Protein AF-A0A1J5BMC9-F1 (afdb_monomer)

Foldseek 3Di:
DDPLLVVLLVCVVPDDPVDQDEAEQEPHDLVSVVSNVVSPHAHYEYADLVVQVVNCVVPPNSHAYEHPHDDDQVCLLSCLVRHQEYEDDADPSSLVSNLVSLVVVVAQHEYAFEEALQPPPPDGGDHLV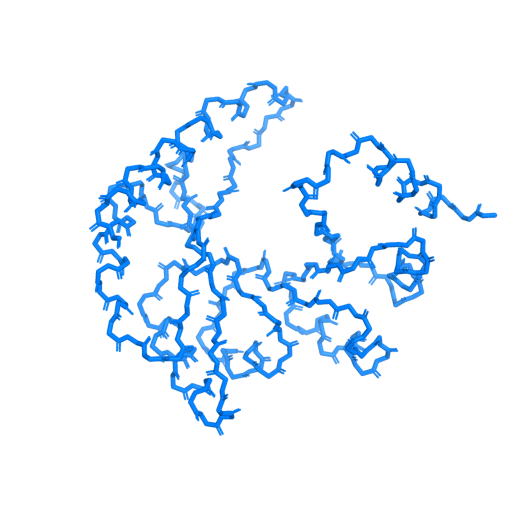CVLVSCVSSVPRPRYDYPYHDYDHDDDPDPVVCVVSVVSRVVSRVVSVVVD

Nearest PDB structures (foldseek):
  5nlc-assembly2_B  TM=9.373E-01  e=2.407E-14  Synechococcus elongatus PCC 7942 = FACHB-805
  7uat-assembly1_A  TM=8.747E-01  e=4.209E-14  Escherichia coli
  7ubp-assembly1_A  TM=8.817E-01  e=1.287E-13  Escherichia coli
  1w8g-assembly1_A  TM=8.740E-01  e=1.988E-13  Escherichia coli K-12
  7uax-assembly1_A  TM=8.751E-01  e=2.536E-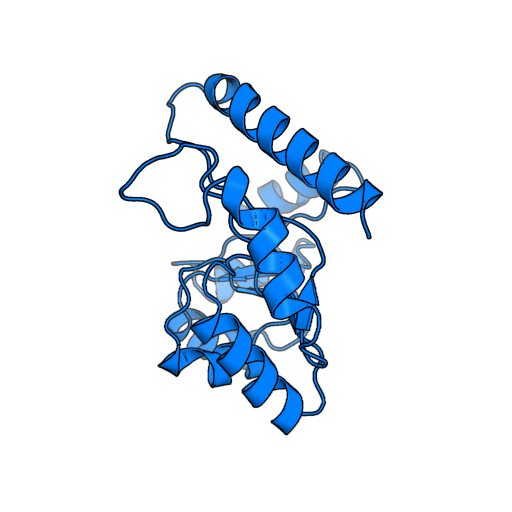12  Escherichia coli

Structure (mmCIF, N/CA/C/O backbone):
data_AF-A0A1J5BMC9-F1
#
_entry.id   AF-A0A1J5BMC9-F1
#
loop_
_atom_site.group_PDB
_atom_site.id
_atom_site.type_symbol
_atom_site.label_atom_id
_atom_site.label_alt_id
_atom_site.label_comp_id
_atom_site.label_asym_id
_atom_site.label_entity_id
_atom_site.label_seq_id
_atom_site.pdbx_PDB_ins_code
_atom_site.Cartn_x
_atom_site.Cartn_y
_atom_site.Cartn_z
_atom_site.occupancy
_atom_site.B_iso_or_equiv
_atom_site.auth_seq_id
_atom_site.auth_comp_id
_atom_site.auth_asym_id
_atom_site.auth_atom_id
_atom_site.pdbx_PDB_model_num
ATOM 1 N N . MET A 1 1 ? -17.838 24.792 3.346 1.00 62.19 1 MET A N 1
ATOM 2 C CA . MET A 1 1 ? -17.075 23.607 2.892 1.00 62.19 1 MET A CA 1
ATOM 3 C C . MET A 1 1 ? -15.608 23.988 2.841 1.00 62.19 1 MET A C 1
ATOM 5 O O . MET A 1 1 ? -15.306 25.032 2.270 1.00 62.19 1 MET A O 1
ATOM 9 N N . GLY A 1 2 ? -14.740 23.213 3.495 1.00 85.44 2 GLY A N 1
ATOM 10 C CA . GLY A 1 2 ? -13.300 23.462 3.511 1.00 85.44 2 GLY A CA 1
ATOM 11 C C . GLY A 1 2 ? -12.637 23.175 2.161 1.00 85.44 2 GLY A C 1
ATOM 12 O O . GLY A 1 2 ? -13.254 22.651 1.226 1.00 85.44 2 GLY A O 1
ATOM 13 N N . LYS A 1 3 ? -11.362 23.565 2.039 1.00 93.69 3 LYS A N 1
ATOM 14 C CA . LYS A 1 3 ? -10.573 23.392 0.808 1.00 93.69 3 LYS A CA 1
ATOM 15 C C . LYS A 1 3 ? -10.405 21.909 0.452 1.00 93.69 3 LYS A C 1
ATOM 17 O O . LYS A 1 3 ? -10.432 21.573 -0.730 1.00 93.69 3 LYS A O 1
ATOM 22 N N . ILE A 1 4 ? -10.272 21.036 1.454 1.00 96.44 4 ILE A N 1
ATOM 23 C CA . ILE A 1 4 ? -10.130 19.587 1.262 1.00 96.44 4 ILE A CA 1
ATOM 24 C C . ILE A 1 4 ? -11.424 19.022 0.679 1.00 96.44 4 ILE A C 1
ATOM 26 O O . ILE A 1 4 ? -11.382 18.375 -0.368 1.00 96.44 4 ILE A O 1
ATOM 30 N N . SER A 1 5 ? -12.574 19.348 1.276 1.00 96.94 5 SER A N 1
ATOM 31 C CA . SER A 1 5 ? -13.872 18.851 0.814 1.00 96.94 5 SER A CA 1
ATOM 32 C C . SER A 1 5 ? -14.167 19.194 -0.649 1.00 96.94 5 SER A C 1
ATOM 34 O O . SER A 1 5 ? -14.595 18.335 -1.424 1.00 96.94 5 SER A O 1
ATOM 36 N N . ASN A 1 6 ? -13.877 20.434 -1.058 1.00 97.12 6 ASN A N 1
ATOM 37 C CA . ASN A 1 6 ? -14.057 20.868 -2.446 1.00 97.12 6 ASN A CA 1
ATOM 38 C C . ASN A 1 6 ? -13.174 20.073 -3.417 1.00 97.12 6 ASN A C 1
ATOM 40 O O . ASN A 1 6 ? -13.651 19.629 -4.464 1.00 97.12 6 ASN A O 1
ATOM 44 N N . ASN A 1 7 ? -11.904 19.869 -3.062 1.00 97.19 7 ASN A N 1
ATOM 45 C CA . ASN A 1 7 ? -10.955 19.138 -3.898 1.00 97.19 7 ASN A CA 1
ATOM 46 C C . ASN A 1 7 ? -11.340 17.660 -4.033 1.00 97.19 7 ASN A C 1
ATOM 48 O O . ASN A 1 7 ? -11.330 17.133 -5.143 1.00 97.19 7 ASN A O 1
ATOM 52 N N . VAL A 1 8 ? -11.734 17.010 -2.933 1.00 97.75 8 VAL A N 1
ATOM 53 C CA . VAL A 1 8 ? -12.170 15.605 -2.934 1.00 97.75 8 VAL A CA 1
ATOM 54 C C . VAL A 1 8 ? -13.396 15.415 -3.823 1.00 97.75 8 VAL A C 1
ATOM 56 O O . VAL A 1 8 ? -13.390 14.551 -4.696 1.00 97.75 8 VAL A O 1
ATOM 59 N N . LYS A 1 9 ? -14.429 16.254 -3.667 1.00 96.94 9 LYS A N 1
ATOM 60 C CA . LYS A 1 9 ? -15.651 16.155 -4.482 1.00 96.94 9 LYS A CA 1
ATOM 61 C C . LYS A 1 9 ? -15.376 16.365 -5.969 1.00 96.94 9 LYS A C 1
ATOM 63 O O . LYS A 1 9 ? -15.975 15.684 -6.798 1.00 96.94 9 LYS A O 1
ATOM 68 N N . LYS A 1 10 ? -14.470 17.288 -6.312 1.00 97.06 10 LYS A N 1
ATOM 69 C CA . LYS A 1 10 ? -14.041 17.501 -7.698 1.00 97.06 10 LYS A CA 1
ATOM 70 C C . LYS A 1 10 ? -13.324 16.265 -8.252 1.00 97.06 10 LYS A C 1
ATOM 72 O O . LYS A 1 10 ? -13.735 15.759 -9.290 1.00 97.06 10 LYS A O 1
ATOM 77 N N . LEU A 1 11 ? -12.326 15.748 -7.532 1.00 96.81 11 LEU A N 1
ATOM 78 C CA . LEU A 1 11 ? -11.560 14.566 -7.942 1.00 96.81 11 LEU A CA 1
ATOM 79 C C . LEU A 1 11 ? -12.460 13.345 -8.150 1.00 96.81 11 LEU A C 1
ATOM 81 O O . LEU A 1 11 ? -12.374 12.701 -9.190 1.00 96.81 11 LEU A O 1
ATOM 85 N N . LEU A 1 12 ? -13.366 13.063 -7.211 1.00 96.69 12 LEU A N 1
ATOM 86 C CA . LEU A 1 12 ? -14.296 11.934 -7.316 1.00 96.69 12 LEU A CA 1
ATOM 87 C C . LEU A 1 12 ? -15.257 12.060 -8.507 1.00 96.69 12 LEU A C 1
ATOM 89 O O . LEU A 1 12 ? -15.685 11.048 -9.046 1.00 96.69 12 LEU A O 1
ATOM 93 N N . LYS A 1 13 ? -15.600 13.285 -8.923 1.00 96.94 13 LYS A N 1
ATOM 94 C CA . LYS A 1 13 ? -16.460 13.528 -10.089 1.00 96.94 13 LYS A CA 1
ATOM 95 C C . LYS A 1 13 ? -15.714 13.361 -11.416 1.00 96.94 13 LYS A C 1
ATOM 97 O O . LYS A 1 13 ? -16.316 12.941 -12.398 1.00 96.94 13 LYS A O 1
ATOM 102 N N . GLU A 1 14 ? -14.441 13.743 -11.457 1.00 96.94 14 GLU A N 1
ATOM 103 C CA . GLU A 1 14 ? -13.603 13.697 -12.665 1.00 96.94 14 GLU A CA 1
ATOM 104 C C . GLU A 1 14 ? -12.943 12.327 -12.877 1.00 96.94 14 GLU A C 1
ATOM 106 O O . GLU A 1 14 ? -12.495 12.024 -13.981 1.00 96.94 14 GLU A O 1
ATOM 111 N N . THR A 1 15 ? -12.898 11.494 -11.836 1.00 96.88 15 THR A N 1
ATOM 112 C CA . THR A 1 15 ? -12.250 10.182 -11.872 1.00 96.88 15 THR A CA 1
ATOM 113 C C . THR A 1 15 ? -13.226 9.097 -12.343 1.00 96.88 15 THR A C 1
ATOM 115 O O . THR A 1 15 ? -14.298 8.948 -11.752 1.00 96.88 15 THR A O 1
ATOM 118 N N . PRO A 1 16 ? -12.871 8.319 -13.383 1.00 97.00 16 PRO A N 1
ATOM 119 C CA . PRO A 1 16 ? -13.628 7.147 -13.812 1.00 97.00 16 PRO A CA 1
ATOM 120 C C . PRO A 1 16 ? -13.910 6.151 -12.680 1.00 97.00 16 PRO A C 1
ATOM 122 O O . PRO A 1 16 ? -13.106 5.975 -11.767 1.00 97.00 16 PRO A O 1
ATOM 125 N N . SER A 1 17 ? -15.049 5.462 -12.754 1.00 93.62 17 SER A N 1
ATOM 126 C CA . SER A 1 17 ? -15.514 4.557 -11.692 1.00 93.62 17 SER A CA 1
ATOM 127 C C . SER A 1 17 ? -14.651 3.307 -11.490 1.00 93.62 17 SER A C 1
ATOM 129 O O . SER A 1 17 ? -14.767 2.652 -10.458 1.00 93.62 17 SER A O 1
ATOM 131 N N . ASP A 1 18 ? -13.830 2.946 -12.474 1.00 95.06 18 ASP A N 1
ATOM 132 C CA . ASP A 1 18 ? -12.870 1.841 -12.425 1.00 95.06 18 ASP A CA 1
ATOM 133 C C . ASP A 1 18 ? -11.538 2.227 -11.756 1.00 95.06 18 ASP A C 1
ATOM 135 O O . ASP A 1 18 ? -10.700 1.358 -11.510 1.00 95.06 18 ASP A O 1
ATOM 139 N N . ILE A 1 19 ? -11.353 3.506 -11.409 1.00 97.06 19 ILE A N 1
ATOM 140 C CA . ILE A 1 19 ? -10.174 4.003 -10.700 1.00 97.06 19 ILE A CA 1
ATOM 141 C C . ILE A 1 19 ? -10.503 4.209 -9.220 1.00 97.06 19 ILE A C 1
ATOM 143 O O . ILE A 1 19 ? -11.386 4.980 -8.841 1.00 97.06 19 ILE A O 1
ATOM 147 N N . THR A 1 20 ? -9.721 3.561 -8.360 1.00 96.81 20 THR A N 1
ATOM 148 C CA . THR A 1 20 ? -9.758 3.795 -6.915 1.00 96.81 20 THR A CA 1
ATOM 149 C C . THR A 1 20 ? -8.823 4.943 -6.545 1.00 96.81 20 THR A C 1
ATOM 151 O O . THR A 1 20 ? -7.623 4.878 -6.800 1.00 96.81 20 THR A O 1
ATOM 154 N N . ILE A 1 21 ? -9.355 5.976 -5.888 1.00 97.94 21 ILE A N 1
ATOM 155 C CA . ILE A 1 21 ? -8.541 7.039 -5.286 1.00 97.94 21 ILE A CA 1
ATOM 156 C C . ILE A 1 21 ? -8.102 6.607 -3.887 1.00 97.94 21 ILE A C 1
ATOM 158 O O . ILE A 1 21 ? -8.941 6.417 -3.003 1.00 97.94 21 ILE A O 1
ATOM 162 N N . VAL A 1 22 ? -6.787 6.530 -3.683 1.00 98.25 22 VAL A N 1
ATOM 163 C CA . VAL A 1 22 ? -6.152 6.360 -2.371 1.00 98.25 22 VAL A CA 1
ATOM 164 C C . VAL A 1 22 ? -5.592 7.712 -1.929 1.00 98.25 22 VAL A C 1
ATOM 166 O O . VAL A 1 22 ? -4.679 8.252 -2.553 1.00 98.25 22 VAL A O 1
ATOM 169 N N . ALA A 1 23 ? -6.146 8.297 -0.866 1.00 98.25 23 ALA A N 1
ATOM 170 C CA . ALA A 1 23 ? -5.658 9.574 -0.350 1.00 98.25 23 ALA A CA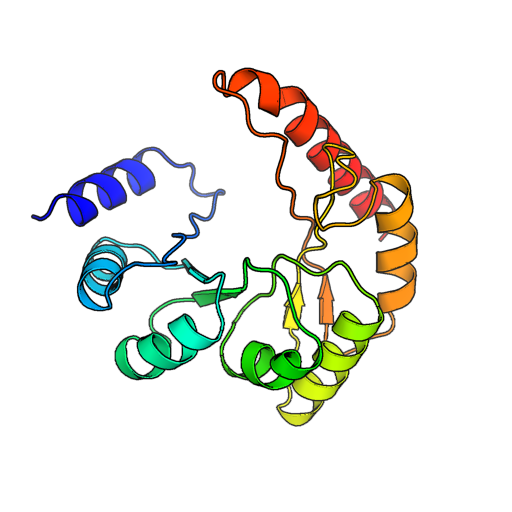 1
ATOM 171 C C . ALA A 1 23 ? -4.394 9.358 0.494 1.00 98.25 23 ALA A C 1
ATOM 173 O O . ALA A 1 23 ? -4.463 8.765 1.567 1.00 98.25 23 ALA A O 1
ATOM 174 N N . ALA A 1 24 ? -3.240 9.846 0.037 1.00 98.12 24 ALA A N 1
ATOM 175 C CA . ALA A 1 24 ? -2.007 9.805 0.822 1.00 98.12 24 ALA A CA 1
ATOM 176 C C . ALA A 1 24 ? -2.075 10.818 1.980 1.00 98.12 24 ALA A C 1
ATOM 178 O O . ALA A 1 24 ? -2.109 12.029 1.754 1.00 98.12 24 ALA A O 1
ATOM 179 N N . VAL A 1 25 ? -2.086 10.328 3.221 1.00 98.06 25 VAL A N 1
ATOM 180 C CA . VAL A 1 25 ? -2.389 11.125 4.428 1.00 98.06 25 VAL A CA 1
ATOM 181 C C . VAL A 1 25 ? -1.180 11.367 5.340 1.00 98.06 25 VAL A C 1
ATOM 183 O O . VAL A 1 25 ? -1.323 11.936 6.428 1.00 98.06 25 VAL A O 1
ATOM 186 N N . LYS A 1 26 ? 0.028 11.013 4.883 1.00 97.38 26 LYS A N 1
ATOM 187 C CA . LYS A 1 26 ? 1.279 11.307 5.597 1.00 97.38 26 LYS A CA 1
ATOM 188 C C . LYS A 1 26 ? 1.397 12.803 5.917 1.00 97.38 26 LYS A C 1
ATOM 190 O O . LYS A 1 26 ? 1.182 13.655 5.049 1.00 97.38 26 LYS A O 1
ATOM 195 N N . GLY A 1 27 ? 1.733 13.125 7.161 1.00 97.56 27 GLY A N 1
ATOM 196 C CA . GLY A 1 27 ? 1.866 14.499 7.644 1.00 97.56 27 GLY A CA 1
ATOM 197 C C . GLY A 1 27 ? 0.554 15.286 7.760 1.00 97.56 27 GLY A C 1
ATOM 198 O O . GLY A 1 27 ? 0.613 16.495 7.967 1.00 97.56 27 GLY A O 1
ATOM 199 N N . ARG A 1 28 ? -0.614 14.641 7.614 1.00 97.88 28 ARG A N 1
ATOM 200 C CA . ARG A 1 28 ? -1.936 15.271 7.795 1.00 97.88 28 ARG A CA 1
ATOM 201 C C . ARG A 1 28 ? -2.489 15.052 9.194 1.00 97.88 28 ARG A C 1
ATOM 203 O O . ARG A 1 28 ? -2.228 14.009 9.798 1.00 97.88 28 ARG A O 1
ATOM 210 N N . THR A 1 29 ? -3.252 16.018 9.703 1.00 97.69 29 THR A N 1
ATOM 211 C CA . THR A 1 29 ? -3.925 15.888 11.005 1.00 97.69 29 THR A CA 1
ATOM 212 C C . THR A 1 29 ? -5.138 14.962 10.909 1.00 97.69 29 THR A C 1
ATOM 214 O O . THR A 1 29 ? -5.621 14.663 9.818 1.00 97.69 29 THR A O 1
ATOM 217 N N . VAL A 1 30 ? -5.643 14.482 12.047 1.00 97.50 30 VAL A N 1
ATOM 218 C CA . VAL A 1 30 ? -6.825 13.602 12.074 1.00 97.50 30 VAL A CA 1
ATOM 219 C C . VAL A 1 30 ? -8.046 14.323 11.504 1.00 97.50 30 VAL A C 1
ATOM 221 O O . VAL A 1 30 ? -8.808 13.720 10.757 1.00 97.50 30 VAL A O 1
ATOM 224 N N . GLU A 1 31 ? -8.182 15.617 11.785 1.00 97.56 31 GLU A N 1
ATOM 225 C CA . GLU A 1 31 ? -9.279 16.468 11.321 1.00 97.56 31 GLU A CA 1
ATOM 226 C C . GLU A 1 31 ? -9.243 16.643 9.796 1.00 97.56 31 GLU A C 1
ATOM 228 O O . GLU A 1 31 ? -10.271 16.509 9.137 1.00 97.56 31 GLU A O 1
ATOM 233 N N . GLU A 1 32 ? -8.058 16.868 9.211 1.00 98.06 32 GLU A N 1
ATOM 234 C CA . GLU A 1 32 ? -7.894 16.938 7.752 1.00 98.06 32 GLU A CA 1
ATOM 235 C C . GLU A 1 32 ? -8.281 15.614 7.076 1.00 98.06 32 GLU A C 1
ATOM 237 O O . GLU A 1 32 ? -8.918 15.606 6.019 1.00 98.06 32 GLU A O 1
ATOM 242 N N . VAL A 1 33 ? -7.901 14.481 7.681 1.00 98.00 33 VAL A N 1
ATOM 243 C CA . VAL A 1 33 ? -8.253 13.155 7.159 1.00 98.00 33 VAL A CA 1
ATOM 244 C C . VAL A 1 33 ? -9.755 12.903 7.295 1.00 98.00 33 VAL A C 1
ATOM 246 O O . VAL A 1 33 ? -10.373 12.442 6.338 1.00 98.00 33 VAL A O 1
ATOM 249 N N . GLN A 1 34 ? -10.364 13.248 8.430 1.00 97.62 34 GLN A N 1
ATOM 250 C CA . GLN A 1 34 ? -11.810 13.135 8.635 1.00 97.62 34 GLN A CA 1
ATOM 251 C C . GLN A 1 34 ? -12.596 13.980 7.625 1.00 97.62 34 GLN A C 1
ATOM 253 O O . GLN A 1 34 ? -13.514 13.451 7.004 1.00 97.62 34 GLN A O 1
ATOM 258 N N . GLU A 1 35 ? -12.185 15.226 7.349 1.00 97.88 35 GLU A N 1
ATOM 259 C CA . GLU A 1 35 ? -12.833 16.059 6.321 1.00 97.88 35 GLU A CA 1
ATOM 260 C C . GLU A 1 35 ? -12.797 15.379 4.938 1.00 97.88 35 GLU A C 1
ATOM 262 O O . GLU A 1 35 ? -13.781 15.409 4.187 1.00 97.88 35 GLU A O 1
ATOM 267 N N . ALA A 1 36 ? -11.677 14.739 4.585 1.00 98.06 36 ALA A N 1
ATOM 268 C CA . ALA A 1 36 ? -11.552 14.007 3.327 1.00 98.06 36 ALA A CA 1
ATOM 269 C C . ALA A 1 36 ? -12.486 12.783 3.272 1.00 98.06 36 ALA A C 1
ATOM 271 O O . ALA A 1 36 ? -13.130 12.545 2.245 1.00 98.06 36 ALA A O 1
ATOM 272 N N . ILE A 1 37 ? -12.592 12.039 4.377 1.00 98.06 37 ILE A N 1
ATOM 273 C CA . ILE A 1 37 ? -13.471 10.868 4.515 1.00 98.06 37 ILE A CA 1
ATOM 274 C C . ILE A 1 37 ? -14.939 11.280 4.392 1.00 98.06 37 ILE A C 1
ATOM 276 O O . ILE A 1 37 ? -15.665 10.734 3.562 1.00 98.06 37 ILE A O 1
ATOM 280 N N . GLU A 1 38 ? -15.365 12.298 5.140 1.00 97.56 38 GLU A N 1
ATOM 281 C CA . GLU A 1 38 ? -16.726 12.852 5.091 1.00 97.56 38 GLU A CA 1
ATOM 282 C C . GLU A 1 38 ? -17.093 13.385 3.700 1.00 97.56 38 GLU A C 1
ATOM 284 O O . GLU A 1 38 ? -18.262 13.432 3.314 1.00 97.56 38 GLU A O 1
ATOM 289 N N . SER A 1 39 ? -16.083 13.756 2.912 1.00 97.75 39 SER A N 1
ATOM 290 C CA . SER A 1 39 ? -16.247 14.222 1.536 1.00 97.75 39 SER A CA 1
ATOM 291 C C . SER A 1 39 ? -16.279 13.098 0.495 1.00 97.75 39 SER A C 1
ATOM 293 O O . SER A 1 39 ? -16.530 13.383 -0.678 1.00 97.75 39 SER A O 1
ATOM 295 N N . GLY A 1 40 ? -16.072 11.842 0.905 1.00 97.31 40 GLY A N 1
ATOM 296 C CA . GLY A 1 40 ? -16.268 10.649 0.079 1.00 97.31 40 GLY A CA 1
ATOM 297 C C . GLY A 1 40 ? -15.031 9.774 -0.136 1.00 97.31 40 GLY A C 1
ATOM 298 O O . GLY A 1 40 ? -15.141 8.769 -0.843 1.00 97.31 40 GLY A O 1
ATOM 299 N N . ILE A 1 41 ? -13.869 10.109 0.440 1.00 98.06 41 ILE A N 1
ATOM 300 C CA . ILE A 1 41 ? -12.694 9.225 0.387 1.00 98.06 41 ILE A CA 1
ATOM 301 C C . ILE A 1 41 ? -12.981 7.927 1.147 1.00 98.06 41 ILE A C 1
ATOM 303 O O . ILE A 1 41 ? -13.418 7.943 2.294 1.00 98.06 41 ILE A O 1
ATOM 307 N N . LYS A 1 42 ? -12.687 6.793 0.503 1.00 98.19 42 LYS A N 1
ATOM 308 C CA . LYS A 1 42 ? -12.882 5.445 1.065 1.00 98.19 42 LYS A CA 1
ATOM 309 C C . LYS A 1 42 ? -11.579 4.705 1.360 1.00 98.19 42 LYS A C 1
ATOM 311 O O . LYS A 1 42 ? -11.602 3.737 2.114 1.00 98.19 42 LYS A O 1
ATOM 316 N N . TYR A 1 43 ? -10.472 5.144 0.764 1.00 98.62 43 TYR A N 1
ATOM 317 C CA . TYR A 1 43 ? -9.160 4.513 0.868 1.00 98.62 43 TYR A CA 1
ATOM 318 C C . TYR A 1 43 ? -8.127 5.572 1.236 1.00 98.62 43 TYR A C 1
ATOM 320 O O . TYR A 1 43 ? -8.065 6.628 0.599 1.00 98.62 43 TYR A O 1
ATOM 328 N N . ILE A 1 44 ? -7.318 5.289 2.250 1.00 98.62 44 ILE A N 1
ATOM 329 C CA . ILE A 1 44 ? -6.236 6.167 2.688 1.00 98.62 44 ILE A CA 1
ATOM 330 C C . ILE A 1 44 ? -4.911 5.418 2.676 1.00 98.62 44 ILE A C 1
ATOM 332 O O . ILE A 1 44 ? -4.852 4.244 3.025 1.00 98.62 44 ILE A O 1
ATOM 336 N N . GLY A 1 45 ? -3.856 6.113 2.270 1.00 98.56 45 GLY A N 1
ATOM 337 C CA . GLY A 1 45 ? -2.495 5.604 2.212 1.00 98.56 45 GLY A CA 1
ATOM 338 C C . GLY A 1 45 ? -1.624 6.252 3.282 1.00 98.56 45 GLY A C 1
ATOM 339 O O . GLY A 1 45 ? -1.510 7.480 3.316 1.00 98.56 45 GLY A O 1
ATOM 340 N N . GLU A 1 46 ? -0.978 5.446 4.122 1.00 98.31 46 GLU A N 1
ATOM 341 C CA . GLU A 1 46 ? 0.043 5.915 5.064 1.00 98.31 46 GLU A CA 1
ATOM 342 C C . GLU A 1 46 ? 1.431 5.386 4.730 1.00 98.31 46 GLU A C 1
ATOM 344 O O . GLU A 1 46 ? 1.618 4.205 4.433 1.00 98.31 46 GLU A O 1
ATOM 349 N N . ASN A 1 47 ? 2.425 6.265 4.856 1.00 98.00 47 ASN A N 1
ATOM 350 C CA . ASN A 1 47 ? 3.829 5.903 4.668 1.00 98.00 47 ASN A CA 1
ATOM 351 C C . ASN A 1 47 ? 4.483 5.467 5.983 1.00 98.00 47 ASN A C 1
ATOM 353 O O . ASN A 1 47 ? 5.427 4.679 5.980 1.00 98.00 47 ASN A O 1
ATOM 357 N N . TYR A 1 48 ? 4.025 6.016 7.110 1.00 97.81 48 TYR A N 1
ATOM 358 C CA . TYR A 1 48 ? 4.685 5.855 8.399 1.00 97.81 48 TYR A CA 1
ATOM 359 C C . TYR A 1 48 ? 3.760 5.151 9.380 1.00 97.81 48 TYR A C 1
ATOM 361 O O . TYR A 1 48 ? 2.738 5.696 9.792 1.00 97.81 48 TYR A O 1
ATOM 369 N N . LEU A 1 49 ? 4.165 3.954 9.815 1.00 97.75 49 LEU A N 1
ATOM 370 C CA . LEU A 1 49 ? 3.400 3.168 10.784 1.00 97.75 49 LEU A CA 1
ATOM 371 C C . LEU A 1 49 ? 3.050 3.980 12.041 1.00 97.75 49 LEU A C 1
ATOM 373 O O . LEU A 1 49 ? 1.932 3.896 12.529 1.00 97.75 49 LEU A O 1
ATOM 377 N N . GLN A 1 50 ? 3.976 4.808 12.530 1.00 97.62 50 GLN A N 1
ATOM 378 C CA . GLN A 1 50 ? 3.762 5.597 13.743 1.00 97.62 50 GLN A CA 1
ATOM 379 C C . GLN A 1 50 ? 2.682 6.676 13.582 1.00 97.62 50 GLN A C 1
ATOM 381 O O . GLN A 1 50 ? 2.065 7.070 14.569 1.00 97.62 50 GLN A O 1
ATOM 386 N N . GLU A 1 51 ? 2.466 7.188 12.368 1.00 97.88 51 GLU A N 1
ATOM 387 C CA . GLU A 1 51 ? 1.343 8.091 12.103 1.00 97.88 51 GLU A CA 1
ATOM 388 C C . GLU A 1 51 ? 0.029 7.315 12.064 1.00 97.88 51 GLU A C 1
ATOM 390 O O . GLU A 1 51 ? -0.943 7.729 12.697 1.00 97.88 51 GLU A O 1
ATOM 395 N N . ALA A 1 52 ? 0.022 6.153 11.407 1.00 97.75 52 ALA A N 1
ATOM 396 C CA . ALA A 1 52 ? -1.143 5.279 11.375 1.00 97.75 52 ALA A CA 1
ATOM 397 C C . ALA A 1 52 ? -1.557 4.824 12.782 1.00 97.75 52 ALA A C 1
ATOM 399 O O . ALA A 1 52 ? -2.728 4.918 13.120 1.00 97.75 52 ALA A O 1
ATOM 400 N N . GLU A 1 53 ? -0.618 4.437 13.650 1.00 97.81 53 GLU A N 1
ATOM 401 C CA . GLU A 1 53 ? -0.903 4.052 15.043 1.00 97.81 53 GLU A CA 1
ATOM 402 C C . GLU A 1 53 ? -1.585 5.168 15.852 1.00 97.81 53 GLU A C 1
ATOM 404 O O . GLU A 1 53 ? -2.373 4.880 16.750 1.00 97.81 53 GLU A O 1
ATOM 409 N N . LYS A 1 54 ? -1.327 6.440 15.520 1.00 97.50 54 LYS A N 1
ATOM 410 C CA . LYS A 1 54 ? -1.987 7.593 16.156 1.00 97.50 54 LYS A CA 1
ATOM 411 C C . LYS A 1 54 ? -3.368 7.874 15.567 1.00 97.50 54 LYS A C 1
ATOM 413 O O . LYS A 1 54 ? -4.282 8.229 16.304 1.00 97.50 54 LYS A O 1
ATOM 418 N N . LYS A 1 55 ? -3.519 7.746 14.246 1.00 98.25 55 LYS A N 1
ATOM 419 C CA . LYS A 1 55 ? -4.756 8.085 13.520 1.00 98.25 55 LYS A CA 1
ATOM 420 C C . LYS A 1 55 ? -5.792 6.958 13.577 1.00 98.25 55 LYS A C 1
ATOM 422 O O . LYS A 1 55 ? -6.987 7.226 13.674 1.00 98.25 55 LYS A O 1
ATOM 427 N N . TYR A 1 56 ? -5.350 5.702 13.560 1.00 98.06 56 TYR A N 1
ATOM 428 C CA . TYR A 1 56 ? -6.211 4.522 13.486 1.00 98.06 56 TYR A CA 1
ATOM 429 C C . TYR A 1 56 ? -7.221 4.416 14.637 1.00 98.06 56 TYR A C 1
ATOM 431 O O . TYR A 1 56 ? -8.387 4.165 14.345 1.00 98.06 56 TYR A O 1
ATOM 439 N N . PRO A 1 57 ? -6.872 4.659 15.918 1.00 97.81 57 PRO A N 1
ATOM 440 C CA . PRO A 1 57 ? -7.852 4.608 17.006 1.00 97.81 57 PRO A CA 1
ATOM 441 C C . PRO A 1 57 ? -8.957 5.670 16.900 1.00 97.81 57 PRO A C 1
ATOM 443 O O . PRO A 1 57 ? -10.037 5.478 17.449 1.00 97.81 57 PRO A O 1
ATOM 446 N N . LEU A 1 58 ? -8.687 6.784 16.210 1.00 97.69 58 LEU A N 1
ATOM 447 C CA . LEU A 1 58 ? -9.591 7.932 16.088 1.00 97.69 58 LEU A CA 1
ATOM 448 C C . LEU A 1 58 ? -10.460 7.866 14.825 1.00 97.69 58 LEU A C 1
ATOM 450 O O . LEU A 1 58 ? -11.595 8.330 14.826 1.00 97.69 58 LEU A O 1
ATOM 454 N N . ILE A 1 59 ? -9.926 7.293 13.746 1.00 97.19 59 ILE A N 1
ATOM 455 C CA . ILE A 1 59 ? -10.626 7.128 12.465 1.00 97.19 59 ILE A CA 1
ATOM 456 C C . ILE A 1 59 ? -11.329 5.764 12.398 1.00 97.19 59 ILE A C 1
ATOM 458 O O . ILE A 1 59 ? -12.451 5.648 11.909 1.00 97.19 59 ILE A O 1
ATOM 462 N N . GLY A 1 60 ? -10.682 4.713 12.894 1.00 95.31 60 GLY A N 1
ATOM 463 C CA . GLY A 1 60 ? -11.190 3.348 12.863 1.00 95.31 60 GLY A CA 1
ATOM 464 C C . GLY A 1 60 ? -11.284 2.761 11.451 1.00 95.31 60 GLY A C 1
ATOM 465 O O . GLY A 1 60 ? -10.492 3.062 10.557 1.00 95.31 60 GLY A O 1
ATOM 466 N N . LYS A 1 61 ? -12.271 1.879 11.262 1.00 95.44 61 LYS A N 1
ATOM 467 C CA . LYS A 1 61 ? -12.453 1.050 10.054 1.00 95.44 61 LYS A CA 1
ATOM 468 C C . LYS A 1 61 ? -13.497 1.598 9.073 1.00 95.44 61 LYS A C 1
ATOM 470 O O . LYS A 1 61 ? -14.011 0.853 8.245 1.00 95.44 61 LYS A O 1
ATOM 475 N N . VAL A 1 62 ? -13.845 2.882 9.175 1.00 96.75 62 VAL A N 1
ATOM 476 C CA . VAL A 1 62 ? -14.783 3.537 8.237 1.00 96.75 62 VAL A CA 1
ATOM 477 C C . VAL A 1 62 ? -14.184 3.711 6.834 1.00 96.75 62 VAL A C 1
ATOM 479 O O . VAL A 1 62 ? -14.914 3.936 5.872 1.00 96.75 62 VAL A O 1
ATOM 482 N N . VAL A 1 63 ? -12.862 3.562 6.720 1.00 97.88 63 VAL A N 1
ATOM 483 C CA . VAL A 1 63 ? -12.089 3.547 5.477 1.00 97.88 63 VAL A CA 1
ATOM 484 C C . VAL A 1 63 ? -11.166 2.339 5.422 1.00 97.88 63 VAL A C 1
ATOM 486 O O . VAL A 1 63 ? -10.890 1.700 6.438 1.00 97.88 63 VAL A O 1
ATOM 489 N N . ARG A 1 64 ? -10.671 2.055 4.218 1.00 98.50 64 ARG A N 1
ATOM 490 C CA . ARG A 1 64 ? -9.604 1.090 3.976 1.00 98.50 64 ARG A CA 1
ATOM 491 C C . ARG A 1 64 ? -8.241 1.746 4.128 1.00 98.50 64 ARG A C 1
ATOM 493 O O . ARG A 1 64 ? -7.999 2.820 3.580 1.00 98.50 64 ARG A O 1
ATOM 500 N N . TRP A 1 65 ? -7.356 1.068 4.839 1.00 98.69 65 TRP A N 1
ATOM 501 C CA . TRP A 1 65 ? -6.004 1.523 5.130 1.00 98.69 65 TRP A CA 1
ATOM 502 C C . TRP A 1 65 ? -5.003 0.818 4.227 1.00 98.69 65 TRP A C 1
ATOM 504 O O . TRP A 1 65 ? -4.888 -0.403 4.255 1.00 98.69 65 TRP A O 1
ATOM 514 N N . HIS A 1 66 ? -4.253 1.571 3.440 1.00 98.81 66 HIS A N 1
ATOM 515 C CA . HIS A 1 66 ? -3.193 1.059 2.583 1.00 98.81 66 HIS A CA 1
ATOM 516 C C . HIS A 1 66 ? -1.840 1.505 3.141 1.00 98.81 66 HIS A C 1
ATOM 518 O O . HIS A 1 66 ? -1.644 2.678 3.469 1.00 98.81 66 HIS A O 1
ATOM 524 N N . PHE A 1 67 ? -0.902 0.573 3.294 1.00 98.69 67 PHE A N 1
ATOM 525 C CA . PHE A 1 67 ? 0.475 0.914 3.628 1.00 98.69 67 PHE A CA 1
ATOM 526 C C . PHE A 1 67 ? 1.233 1.177 2.329 1.00 98.69 67 PHE A C 1
ATOM 528 O O . PHE A 1 67 ? 1.398 0.269 1.518 1.00 98.69 67 PHE A O 1
ATOM 535 N N . ILE A 1 68 ? 1.668 2.422 2.136 1.00 98.19 68 ILE A N 1
ATOM 536 C CA . ILE A 1 68 ? 2.298 2.921 0.899 1.00 98.19 68 ILE A CA 1
ATOM 537 C C . ILE A 1 68 ? 3.718 3.459 1.158 1.00 98.19 68 ILE A C 1
ATOM 539 O O . ILE A 1 68 ? 4.220 4.336 0.454 1.00 98.19 68 ILE A O 1
ATOM 543 N N . GLY A 1 69 ? 4.346 3.008 2.245 1.00 96.62 69 GLY A N 1
ATOM 544 C CA . GLY A 1 69 ? 5.705 3.384 2.636 1.00 96.62 69 GLY A CA 1
ATOM 545 C C . GLY A 1 69 ? 6.661 2.200 2.637 1.00 96.62 69 GLY A C 1
ATOM 546 O O . GLY A 1 69 ? 6.255 1.056 2.477 1.00 96.62 69 GLY A O 1
ATOM 547 N N . HIS A 1 70 ? 7.943 2.462 2.875 1.00 95.12 70 HIS A N 1
ATOM 548 C CA . HIS A 1 70 ? 8.935 1.397 2.980 1.00 95.12 70 HIS A CA 1
ATOM 549 C C . HIS A 1 70 ? 8.706 0.530 4.231 1.00 95.12 70 HIS A C 1
ATOM 551 O O . HIS A 1 70 ? 8.524 1.042 5.345 1.00 95.12 70 HIS A O 1
ATOM 557 N N . ILE A 1 71 ? 8.744 -0.791 4.052 1.00 95.94 71 ILE A N 1
ATOM 558 C CA . ILE A 1 71 ? 8.432 -1.761 5.102 1.00 95.94 71 ILE A CA 1
ATOM 559 C C . ILE A 1 71 ? 9.711 -2.182 5.821 1.00 95.94 71 ILE A C 1
ATOM 561 O O . ILE A 1 71 ? 10.602 -2.802 5.254 1.00 95.94 71 ILE A O 1
ATOM 565 N N . GLN A 1 72 ? 9.776 -1.914 7.125 1.00 95.00 72 GLN A N 1
ATOM 566 C CA . GLN A 1 72 ? 10.796 -2.519 7.984 1.00 95.00 72 GLN A CA 1
ATOM 567 C C . GLN A 1 72 ? 10.263 -3.855 8.506 1.00 95.00 72 GLN A C 1
ATOM 569 O O . GLN A 1 72 ? 9.227 -3.847 9.167 1.00 95.00 72 GLN A O 1
ATOM 574 N N . LYS A 1 73 ? 10.985 -4.968 8.315 1.00 96.25 73 LYS A N 1
ATOM 575 C CA . LYS A 1 73 ? 10.555 -6.320 8.743 1.00 96.25 73 LYS A CA 1
ATOM 576 C C . LYS A 1 73 ? 9.991 -6.372 10.173 1.00 96.25 73 LYS A C 1
ATOM 578 O O . LYS A 1 73 ? 8.900 -6.872 10.400 1.00 96.25 73 LYS A O 1
ATOM 583 N N . ARG A 1 74 ? 10.664 -5.743 11.144 1.00 96.88 74 ARG A N 1
ATOM 584 C CA . ARG A 1 74 ? 10.208 -5.684 12.555 1.00 96.88 74 ARG A CA 1
ATOM 585 C C . ARG A 1 74 ? 8.842 -5.009 12.776 1.00 96.88 74 ARG A C 1
ATOM 587 O O . ARG A 1 74 ? 8.291 -5.086 13.868 1.00 96.88 74 ARG A O 1
ATOM 594 N N . LYS A 1 75 ? 8.339 -4.270 11.785 1.00 97.38 75 LYS A N 1
ATOM 595 C CA . LYS A 1 75 ? 7.054 -3.559 11.816 1.00 97.38 75 LYS A CA 1
ATOM 596 C C . LYS A 1 75 ? 5.928 -4.344 11.137 1.00 97.38 75 LYS A C 1
ATOM 598 O O . LYS A 1 75 ? 4.779 -3.921 11.251 1.00 97.38 75 LYS A O 1
ATOM 603 N N . SER A 1 76 ? 6.221 -5.470 10.480 1.00 97.88 76 SER A N 1
ATOM 604 C CA . SER A 1 76 ? 5.244 -6.251 9.711 1.00 97.88 76 SER A CA 1
ATOM 605 C C . SER A 1 76 ? 4.032 -6.661 10.541 1.00 97.88 76 SER A C 1
ATOM 607 O O . SER A 1 76 ? 2.915 -6.485 10.074 1.00 97.88 76 SER A O 1
ATOM 609 N N . LYS A 1 77 ? 4.217 -7.081 11.802 1.00 98.31 77 LYS A N 1
ATOM 610 C CA . LYS A 1 77 ? 3.106 -7.400 12.717 1.00 98.31 77 LYS A CA 1
ATOM 611 C C . LYS A 1 77 ? 2.078 -6.272 12.805 1.00 98.31 77 LYS A C 1
ATOM 613 O O . LYS A 1 77 ? 0.888 -6.473 12.586 1.00 98.31 77 LYS A O 1
ATOM 618 N N . LYS A 1 78 ? 2.546 -5.056 13.092 1.00 98.38 78 LYS A N 1
ATOM 619 C CA . LYS A 1 78 ? 1.679 -3.880 13.217 1.00 98.38 78 LYS A CA 1
ATOM 620 C C . LYS A 1 78 ? 1.085 -3.446 11.884 1.00 98.38 78 LYS A C 1
ATOM 622 O O . LYS A 1 78 ? -0.066 -3.025 11.848 1.00 98.38 78 LYS A O 1
ATOM 627 N N . ILE A 1 79 ? 1.830 -3.597 10.790 1.00 98.44 79 ILE A N 1
ATOM 628 C CA . ILE A 1 79 ? 1.293 -3.356 9.448 1.00 98.44 79 ILE A CA 1
ATOM 629 C C . ILE A 1 79 ? 0.133 -4.323 9.164 1.00 98.44 79 ILE A C 1
ATOM 631 O O . ILE A 1 79 ? -0.940 -3.903 8.742 1.00 98.44 79 ILE A O 1
ATOM 635 N N . VAL A 1 80 ? 0.304 -5.604 9.479 1.00 98.56 80 VAL A N 1
ATOM 636 C CA . VAL A 1 80 ? -0.723 -6.632 9.301 1.00 98.56 80 VAL A CA 1
ATOM 637 C C . VAL A 1 80 ? -1.964 -6.371 10.159 1.00 98.56 80 VAL A C 1
ATOM 639 O O . VAL A 1 80 ? -3.081 -6.543 9.666 1.00 98.56 80 VAL A O 1
ATOM 642 N N . GLU A 1 81 ? -1.795 -5.919 11.403 1.00 98.06 81 GLU A N 1
ATOM 643 C CA . GLU A 1 81 ? -2.903 -5.583 12.310 1.00 98.06 81 GLU A CA 1
ATOM 644 C C . GLU A 1 81 ? -3.728 -4.376 11.823 1.00 98.06 81 GLU A C 1
ATOM 646 O O . GLU A 1 81 ? -4.957 -4.395 11.926 1.00 98.06 81 GLU A O 1
ATOM 651 N N . LEU A 1 82 ? -3.075 -3.335 11.292 1.00 98.25 82 LEU A N 1
ATOM 652 C CA . LEU A 1 82 ? -3.722 -2.046 11.011 1.00 98.25 82 LEU A CA 1
ATOM 653 C C . LEU A 1 82 ? -4.190 -1.873 9.561 1.00 98.25 82 LEU A C 1
ATOM 655 O O . LEU A 1 82 ? -5.199 -1.212 9.332 1.00 98.25 82 LEU A O 1
ATOM 659 N N . PHE A 1 83 ? -3.485 -2.440 8.583 1.00 98.69 83 PHE A N 1
ATOM 660 C CA . PHE A 1 83 ? -3.689 -2.105 7.171 1.00 98.69 83 PHE A CA 1
ATOM 661 C C . PHE A 1 83 ? -4.474 -3.165 6.415 1.00 98.69 83 PHE A C 1
ATOM 663 O O . PHE A 1 83 ? -4.270 -4.354 6.613 1.00 98.69 83 PHE A O 1
ATOM 670 N N . ASP A 1 84 ? -5.357 -2.752 5.517 1.00 98.69 84 ASP A N 1
ATOM 671 C CA . ASP A 1 84 ? -6.120 -3.618 4.618 1.00 98.69 84 ASP A CA 1
ATOM 672 C C . ASP A 1 84 ? -5.329 -4.056 3.377 1.00 98.69 84 ASP A C 1
ATOM 674 O O . ASP A 1 84 ? -5.686 -5.064 2.776 1.00 98.69 84 ASP A O 1
ATOM 678 N N . MET A 1 85 ? -4.282 -3.320 2.995 1.00 98.81 85 MET A N 1
ATOM 679 C CA . MET A 1 85 ? -3.403 -3.633 1.864 1.00 98.81 85 MET A CA 1
ATOM 680 C C . MET A 1 85 ? -1.987 -3.106 2.119 1.00 98.81 85 MET A C 1
ATOM 682 O O . MET A 1 85 ? -1.805 -2.078 2.773 1.00 98.81 85 MET A O 1
ATOM 686 N N . VAL A 1 86 ? -0.990 -3.788 1.560 1.00 98.75 86 VAL A N 1
ATOM 687 C CA . VAL A 1 86 ? 0.398 -3.319 1.475 1.00 98.75 86 VAL A CA 1
ATOM 688 C C . VAL A 1 86 ? 0.749 -3.090 0.010 1.00 98.75 86 VAL A C 1
ATOM 690 O O . VAL A 1 86 ? 0.709 -4.025 -0.779 1.00 98.75 86 VAL A O 1
ATOM 693 N N . GLU A 1 87 ? 1.094 -1.868 -0.381 1.00 98.62 87 GLU A N 1
ATOM 694 C CA . GLU A 1 87 ? 1.368 -1.550 -1.791 1.00 98.62 87 GLU A CA 1
ATOM 695 C C . GLU A 1 87 ? 2.856 -1.619 -2.165 1.00 98.62 87 GLU A C 1
ATOM 697 O O . GLU A 1 87 ? 3.202 -1.501 -3.334 1.00 98.62 87 GLU A O 1
ATOM 702 N N . THR A 1 88 ? 3.731 -1.797 -1.178 1.00 97.81 88 THR A N 1
ATOM 703 C CA . THR A 1 88 ? 5.180 -1.580 -1.295 1.00 97.81 88 THR A CA 1
ATOM 704 C C . THR A 1 88 ? 6.004 -2.840 -1.020 1.00 97.81 88 THR A C 1
ATOM 706 O O . THR A 1 88 ? 7.044 -2.794 -0.364 1.00 97.81 88 THR A O 1
ATOM 709 N N . LEU A 1 89 ? 5.508 -4.016 -1.423 1.00 98.38 89 LEU A N 1
ATOM 710 C CA . LEU A 1 89 ? 6.215 -5.270 -1.160 1.00 98.38 89 LEU A CA 1
ATOM 711 C C . LEU A 1 89 ? 7.336 -5.494 -2.187 1.00 98.38 89 LEU A C 1
ATOM 713 O O . LEU A 1 89 ? 7.052 -5.662 -3.370 1.00 98.38 89 LEU A O 1
ATOM 717 N N . ASP A 1 90 ? 8.589 -5.559 -1.732 1.00 96.69 90 ASP A N 1
ATOM 718 C CA . ASP A 1 90 ? 9.771 -5.759 -2.590 1.00 96.69 90 ASP A CA 1
ATOM 719 C C . ASP A 1 90 ? 10.840 -6.716 -2.011 1.00 96.69 90 ASP A C 1
ATOM 721 O O . ASP A 1 90 ? 11.878 -6.930 -2.632 1.00 96.69 90 ASP A O 1
ATOM 725 N N . SER A 1 91 ? 10.601 -7.331 -0.845 1.00 96.69 91 SER A N 1
ATOM 726 C CA . SER A 1 91 ? 11.543 -8.255 -0.185 1.00 96.69 91 SER A CA 1
ATOM 727 C C . SER A 1 91 ? 10.879 -9.569 0.232 1.00 96.69 91 SER A C 1
ATOM 729 O O . SER A 1 91 ? 9.786 -9.579 0.805 1.00 96.69 91 SER A O 1
ATOM 731 N N . ILE A 1 92 ? 11.577 -10.687 -0.009 1.00 97.81 92 ILE A N 1
ATOM 732 C CA . ILE A 1 92 ? 11.142 -12.034 0.392 1.00 97.81 92 ILE A CA 1
ATOM 733 C C . ILE A 1 92 ? 11.059 -12.140 1.915 1.00 97.81 92 ILE A C 1
ATOM 735 O O . ILE A 1 92 ? 10.109 -12.706 2.444 1.00 97.81 92 ILE A O 1
ATOM 739 N N . GLU A 1 93 ? 12.005 -11.539 2.634 1.00 97.81 93 GLU A N 1
ATOM 740 C CA . GLU A 1 93 ? 12.060 -11.597 4.098 1.00 97.81 93 GLU A CA 1
ATOM 741 C C . GLU A 1 93 ? 10.896 -10.826 4.731 1.00 97.81 93 GLU A C 1
ATOM 743 O O . GLU A 1 93 ? 10.413 -11.185 5.806 1.00 97.81 93 GLU A O 1
ATOM 748 N N . VAL A 1 94 ? 10.451 -9.751 4.069 1.00 98.25 94 VAL A N 1
ATOM 749 C CA . VAL A 1 94 ? 9.255 -8.995 4.455 1.00 98.25 94 VAL A CA 1
ATOM 750 C C . VAL A 1 94 ? 7.992 -9.781 4.112 1.00 98.25 94 VAL A C 1
ATOM 752 O O . VAL A 1 94 ? 7.088 -9.847 4.943 1.00 98.25 94 VAL A O 1
ATOM 755 N N . ALA A 1 95 ? 7.930 -10.398 2.930 1.00 98.56 95 ALA A N 1
ATOM 756 C CA . ALA A 1 95 ? 6.804 -11.235 2.524 1.00 98.56 95 ALA A CA 1
ATOM 757 C C . ALA A 1 95 ? 6.612 -12.426 3.479 1.00 98.56 95 ALA A C 1
ATOM 759 O O . ALA A 1 95 ? 5.497 -12.689 3.923 1.00 98.56 95 ALA A O 1
ATOM 760 N N . GLU A 1 96 ? 7.695 -13.099 3.867 1.00 98.56 96 GLU A N 1
ATOM 761 C CA . GLU A 1 96 ? 7.655 -14.194 4.835 1.00 98.56 96 GLU A CA 1
ATOM 762 C C . GLU A 1 96 ? 7.101 -13.723 6.187 1.00 98.56 96 GLU A C 1
ATOM 764 O O . GLU A 1 96 ? 6.185 -14.342 6.731 1.00 98.56 96 GLU A O 1
ATOM 769 N N . GLU A 1 97 ? 7.591 -12.591 6.699 1.00 98.62 97 GLU A N 1
ATOM 770 C CA . GLU A 1 97 ? 7.121 -12.024 7.965 1.00 98.62 97 GLU A CA 1
ATOM 771 C C . GLU A 1 97 ? 5.638 -11.629 7.898 1.00 98.62 97 GLU A C 1
ATOM 773 O O . GLU A 1 97 ? 4.873 -11.934 8.810 1.00 98.62 97 GLU A O 1
ATOM 778 N N . ILE A 1 98 ? 5.200 -10.984 6.810 1.00 98.69 98 ILE A N 1
ATOM 779 C CA . ILE A 1 98 ? 3.787 -10.635 6.600 1.00 98.69 98 ILE A CA 1
ATOM 780 C C . ILE A 1 98 ? 2.927 -11.899 6.565 1.00 98.69 98 ILE A C 1
ATOM 782 O O . ILE A 1 98 ? 1.885 -11.930 7.217 1.00 98.69 98 ILE A O 1
ATOM 786 N N . ASN A 1 99 ? 3.352 -12.941 5.847 1.00 98.81 99 ASN A N 1
ATOM 787 C CA . ASN A 1 99 ? 2.636 -14.213 5.782 1.00 98.81 99 ASN A CA 1
ATOM 788 C C . ASN A 1 99 ? 2.513 -14.858 7.176 1.00 98.81 99 ASN A C 1
ATOM 790 O O . ASN A 1 99 ? 1.419 -15.261 7.575 1.00 98.81 99 ASN A O 1
ATOM 794 N N . GLN A 1 100 ? 3.606 -14.899 7.944 1.00 98.69 100 GLN A N 1
ATOM 795 C CA . GLN A 1 100 ? 3.606 -15.434 9.306 1.00 98.69 100 GLN A CA 1
ATOM 796 C C . GLN A 1 100 ? 2.691 -14.625 10.237 1.00 98.69 100 GLN A C 1
ATOM 798 O O . GLN A 1 100 ? 1.843 -15.200 10.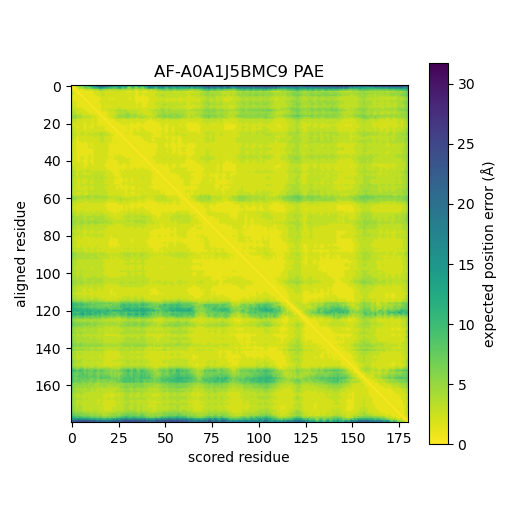917 1.00 98.69 100 GLN A O 1
ATOM 803 N N . GLU A 1 101 ? 2.801 -13.297 10.263 1.00 98.69 101 GLU A N 1
ATOM 804 C CA . GLU A 1 101 ? 1.971 -12.448 11.127 1.00 98.69 101 GLU A CA 1
ATOM 805 C C . GLU A 1 101 ? 0.490 -12.466 10.727 1.00 98.69 101 GLU A C 1
ATOM 807 O O . GLU A 1 101 ? -0.382 -12.491 11.594 1.00 98.69 101 GLU A O 1
ATOM 812 N N . ALA A 1 102 ? 0.183 -12.524 9.428 1.00 98.69 102 ALA A N 1
ATOM 813 C CA . ALA A 1 102 ? -1.192 -12.610 8.942 1.00 98.69 102 ALA A CA 1
ATOM 814 C C . ALA A 1 102 ? -1.847 -13.951 9.302 1.00 98.69 102 ALA A C 1
ATOM 816 O O . ALA A 1 102 ? -3.025 -13.970 9.662 1.00 98.69 102 ALA A O 1
ATOM 817 N N . SER A 1 103 ? -1.083 -15.052 9.306 1.00 98.69 103 SER A N 1
ATOM 818 C CA . SER A 1 103 ? -1.582 -16.361 9.750 1.00 98.69 103 SER A CA 1
ATOM 819 C C . SER A 1 103 ? -2.014 -16.380 11.220 1.00 98.69 103 SER A C 1
ATOM 821 O O . SER A 1 103 ? -2.996 -17.030 11.558 1.00 98.69 103 SER A O 1
ATOM 823 N N . LYS A 1 104 ? -1.346 -15.612 12.092 1.00 98.62 104 LYS A N 1
ATOM 824 C CA . LYS A 1 104 ? -1.659 -15.539 13.533 1.00 98.62 104 LYS A CA 1
ATOM 825 C C . LYS A 1 104 ? -3.013 -14.888 13.829 1.00 98.62 104 LYS A C 1
ATOM 827 O O . LYS A 1 104 ? -3.505 -15.016 14.947 1.00 98.62 104 LYS A O 1
ATOM 832 N N . ILE A 1 105 ? -3.580 -14.162 12.864 1.00 98.19 105 ILE A N 1
ATOM 833 C CA . ILE A 1 105 ? -4.855 -13.444 12.998 1.00 98.19 105 ILE A CA 1
ATOM 834 C C . ILE A 1 105 ? -5.873 -13.845 11.920 1.00 98.19 105 ILE A C 1
ATOM 836 O O . ILE A 1 105 ? -6.789 -13.074 11.634 1.00 98.19 105 ILE A O 1
ATOM 840 N N . ASP A 1 106 ? -5.683 -15.009 11.287 1.00 98.19 106 ASP A N 1
ATOM 841 C CA . ASP A 1 106 ? -6.547 -15.547 10.226 1.00 98.19 106 ASP A CA 1
ATOM 842 C C . ASP A 1 106 ? -6.823 -14.551 9.086 1.00 98.19 106 ASP A C 1
ATOM 844 O O . ASP A 1 106 ? -7.925 -14.450 8.540 1.00 98.19 106 ASP A O 1
ATOM 848 N N . LYS A 1 107 ? -5.791 -13.791 8.708 1.00 98.31 107 LYS A N 1
ATOM 849 C CA . LYS A 1 107 ? -5.851 -12.793 7.641 1.00 98.31 107 LYS A CA 1
ATOM 850 C C . LYS A 1 10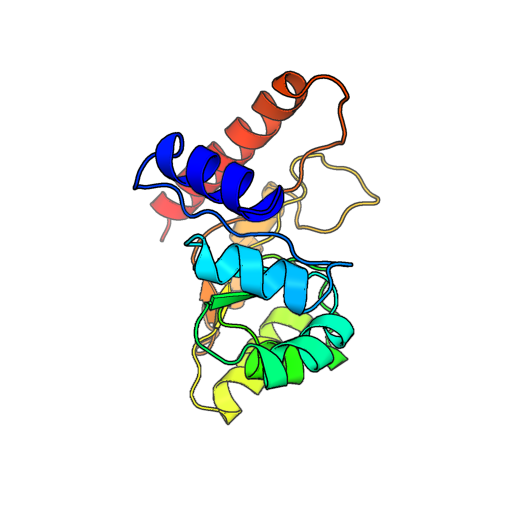7 ? -5.127 -13.285 6.395 1.00 98.31 107 LYS A C 1
ATOM 852 O O . LYS A 1 107 ? -4.086 -13.936 6.465 1.00 98.31 107 LYS A O 1
ATOM 857 N N . ILE A 1 108 ? -5.663 -12.910 5.239 1.00 98.69 108 ILE A N 1
ATOM 858 C CA . ILE A 1 108 ? -4.943 -12.933 3.965 1.00 98.69 108 ILE A CA 1
ATOM 859 C C . ILE A 1 108 ? -4.643 -11.479 3.625 1.00 98.69 108 ILE A C 1
ATOM 861 O O . ILE A 1 108 ? -5.578 -10.696 3.470 1.00 98.69 108 ILE A O 1
ATOM 865 N N . MET A 1 109 ? -3.366 -11.110 3.552 1.00 98.69 109 MET A N 1
ATOM 866 C CA . MET A 1 109 ? -2.934 -9.748 3.254 1.00 98.69 109 MET A CA 1
ATOM 867 C C . MET A 1 109 ? -2.905 -9.510 1.737 1.00 98.69 109 MET A C 1
ATOM 869 O O . MET A 1 109 ? -2.090 -10.130 1.049 1.00 98.69 109 MET A O 1
ATOM 873 N N . PRO A 1 110 ? -3.749 -8.616 1.190 1.00 98.75 110 PRO A N 1
ATOM 874 C CA . PRO A 1 110 ? -3.595 -8.113 -0.167 1.00 98.75 110 PRO A CA 1
ATOM 875 C C . PRO A 1 110 ? -2.292 -7.327 -0.305 1.00 98.75 110 PRO A C 1
ATOM 877 O O . PRO A 1 110 ? -2.011 -6.444 0.510 1.00 98.75 110 PRO A O 1
ATOM 880 N N . VAL A 1 111 ? -1.521 -7.621 -1.349 1.00 98.69 111 VAL A N 1
ATOM 881 C CA . VAL A 1 111 ? -0.261 -6.924 -1.626 1.00 98.69 111 VAL A CA 1
ATOM 882 C C . VAL A 1 111 ? -0.156 -6.475 -3.079 1.00 98.69 111 VAL A C 1
ATOM 884 O O . VAL A 1 111 ? -0.645 -7.161 -3.981 1.00 98.69 111 VAL A O 1
ATOM 887 N N . LEU A 1 112 ? 0.521 -5.351 -3.305 1.00 98.56 112 LEU A N 1
ATOM 888 C CA . LEU A 1 112 ? 1.098 -4.991 -4.598 1.00 98.56 112 LEU A CA 1
ATOM 889 C C . LEU A 1 112 ? 2.619 -5.134 -4.523 1.00 98.56 112 LEU A C 1
ATOM 891 O O . LEU A 1 112 ? 3.217 -4.887 -3.474 1.00 98.56 112 LEU A O 1
ATOM 895 N N . ILE A 1 113 ? 3.226 -5.542 -5.635 1.00 98.06 113 ILE A N 1
ATOM 896 C CA . ILE A 1 113 ? 4.683 -5.655 -5.745 1.00 98.06 113 ILE A CA 1
ATOM 897 C C . ILE A 1 113 ? 5.257 -4.321 -6.212 1.00 98.06 113 ILE A C 1
ATOM 899 O O . ILE A 1 113 ? 4.875 -3.843 -7.281 1.00 98.06 113 ILE A O 1
ATOM 903 N N . GLU A 1 114 ? 6.156 -3.721 -5.434 1.00 97.44 114 GLU A N 1
ATOM 904 C CA . GLU A 1 114 ? 6.794 -2.454 -5.801 1.00 97.44 114 GLU A CA 1
ATOM 905 C C . GLU A 1 114 ? 7.881 -2.681 -6.849 1.00 97.44 114 GLU A C 1
ATOM 907 O O . GLU A 1 114 ? 8.781 -3.507 -6.686 1.00 97.44 114 GLU A O 1
ATOM 912 N N . VAL A 1 115 ? 7.795 -1.922 -7.935 1.00 95.81 115 VAL A N 1
ATOM 913 C CA . VAL A 1 115 ? 8.695 -2.000 -9.080 1.00 95.81 115 VAL A CA 1
ATOM 914 C C . VAL A 1 115 ? 9.426 -0.677 -9.228 1.00 95.81 115 VAL A C 1
ATOM 916 O O . VAL A 1 115 ? 8.816 0.382 -9.381 1.00 95.81 115 VAL A O 1
ATOM 919 N N . ASN A 1 116 ? 10.751 -0.741 -9.266 1.00 92.44 116 ASN A N 1
ATOM 920 C CA . ASN A 1 116 ? 11.608 0.382 -9.604 1.00 92.44 116 ASN A CA 1
ATOM 921 C C . ASN A 1 116 ? 11.668 0.548 -11.131 1.00 92.44 116 ASN A C 1
ATOM 923 O O . ASN A 1 116 ? 12.667 0.221 -11.776 1.00 92.44 116 ASN A O 1
ATOM 927 N N . SER A 1 117 ? 10.588 1.060 -11.732 1.00 86.69 117 SER A N 1
ATOM 928 C CA . SER A 1 117 ? 10.534 1.288 -13.187 1.00 86.69 117 SER A CA 1
ATOM 929 C C . SER A 1 117 ? 11.577 2.306 -13.662 1.00 86.69 117 SER A C 1
ATOM 931 O O . SER A 1 117 ? 11.978 2.289 -14.818 1.00 86.69 117 SER A O 1
ATOM 933 N N . GLY A 1 118 ? 12.024 3.202 -12.775 1.00 83.94 118 GLY A N 1
ATOM 934 C CA . GLY A 1 118 ? 13.066 4.191 -13.057 1.00 83.94 118 GLY A CA 1
ATOM 935 C C . GLY A 1 118 ? 14.484 3.621 -13.128 1.00 83.94 118 GLY A C 1
ATOM 936 O O . GLY A 1 118 ? 15.379 4.314 -13.606 1.00 83.94 118 GLY A O 1
ATOM 937 N N . ARG A 1 119 ? 14.703 2.388 -12.641 1.00 85.00 119 ARG A N 1
ATOM 938 C CA . ARG A 1 119 ? 16.034 1.779 -12.438 1.00 85.00 119 ARG A CA 1
ATOM 939 C C . ARG A 1 119 ? 16.989 2.685 -11.651 1.00 85.00 119 ARG A C 1
ATOM 941 O O . ARG A 1 119 ? 18.202 2.676 -11.852 1.00 85.00 119 ARG A O 1
ATOM 948 N N . GLU A 1 120 ? 16.432 3.480 -10.746 1.00 83.19 120 GLU A N 1
ATOM 949 C CA . GLU A 1 120 ? 17.182 4.408 -9.911 1.00 83.19 120 GLU A CA 1
ATOM 950 C C . GLU A 1 120 ? 17.768 3.637 -8.726 1.00 83.19 120 GLU A C 1
ATOM 952 O O . GLU A 1 120 ? 17.016 3.187 -7.867 1.00 83.19 120 GLU A O 1
ATOM 957 N N . GLN A 1 121 ? 19.094 3.470 -8.666 1.00 79.31 121 GLN A N 1
ATOM 958 C CA . GLN A 1 121 ? 19.765 2.640 -7.646 1.00 79.31 121 GLN A CA 1
ATOM 959 C C . GLN A 1 121 ? 19.420 3.031 -6.200 1.00 79.31 121 GLN A C 1
ATOM 961 O O . GLN A 1 121 ? 19.472 2.203 -5.298 1.00 79.31 121 GLN A O 1
ATOM 966 N N . GLN A 1 122 ? 19.071 4.296 -5.977 1.00 81.94 122 GLN A N 1
ATOM 967 C CA . GLN A 1 122 ? 18.702 4.851 -4.680 1.00 81.94 122 GLN A CA 1
ATOM 968 C C . GLN A 1 122 ? 17.233 4.616 -4.284 1.00 81.94 122 GLN A C 1
ATOM 970 O O . GLN A 1 122 ? 16.844 4.999 -3.181 1.00 81.94 122 GLN A O 1
ATOM 975 N N . LYS A 1 123 ? 16.400 4.064 -5.174 1.00 82.88 123 LYS A N 1
ATOM 976 C CA . LYS A 1 123 ? 14.969 3.839 -4.933 1.00 82.88 123 LYS A CA 1
ATOM 977 C C . LYS A 1 123 ? 14.660 2.379 -4.606 1.00 82.88 123 LYS A C 1
ATOM 979 O O . LYS A 1 123 ? 15.300 1.469 -5.124 1.00 82.88 123 LYS A O 1
ATOM 984 N N . SER A 1 124 ? 13.651 2.195 -3.757 1.00 87.81 124 SER A N 1
ATOM 985 C CA . SER A 1 124 ? 13.054 0.898 -3.420 1.00 87.81 124 SER A CA 1
ATOM 986 C C . SER A 1 124 ? 12.343 0.261 -4.616 1.00 87.81 124 SER A C 1
ATOM 988 O O . SER A 1 124 ? 12.155 0.904 -5.653 1.00 87.81 124 SER A O 1
ATOM 990 N N . GLY A 1 125 ? 11.947 -1.000 -4.455 1.00 93.00 125 GLY A N 1
ATOM 991 C CA . GLY A 1 125 ? 11.290 -1.773 -5.494 1.00 93.00 125 GLY A CA 1
ATOM 992 C C . GLY A 1 125 ? 12.232 -2.680 -6.278 1.00 93.00 125 GLY A C 1
ATOM 993 O O . GLY A 1 125 ? 13.434 -2.441 -6.421 1.00 93.00 125 GLY A O 1
ATOM 994 N N . LEU A 1 126 ? 11.643 -3.733 -6.830 1.00 94.62 126 LEU A N 1
ATOM 995 C CA . LEU A 1 126 ? 12.319 -4.704 -7.678 1.00 94.62 126 LEU A CA 1
ATOM 996 C C . LEU A 1 126 ? 12.594 -4.116 -9.063 1.00 94.62 126 LEU A C 1
ATOM 998 O O . LEU A 1 126 ? 11.819 -3.306 -9.576 1.00 94.62 126 LEU A O 1
ATOM 1002 N N . THR A 1 127 ? 13.660 -4.568 -9.722 1.00 92.81 127 THR A N 1
ATOM 1003 C CA . THR A 1 127 ? 13.795 -4.328 -11.165 1.00 92.81 127 THR A CA 1
ATOM 1004 C C . THR A 1 127 ? 12.720 -5.108 -11.915 1.00 92.81 127 THR A C 1
ATOM 1006 O O . THR A 1 127 ? 12.242 -6.137 -11.432 1.00 92.81 127 THR A O 1
ATOM 1009 N N . THR A 1 128 ? 12.343 -4.641 -13.104 1.00 90.31 128 THR A N 1
ATOM 1010 C CA . THR A 1 128 ? 11.270 -5.260 -13.895 1.00 90.31 128 THR A CA 1
ATOM 1011 C C . THR A 1 128 ? 11.542 -6.736 -14.201 1.00 90.31 128 THR A C 1
ATOM 1013 O O . THR A 1 128 ? 10.609 -7.533 -14.201 1.00 90.31 128 THR A O 1
ATOM 1016 N N . GLU A 1 129 ? 12.810 -7.123 -14.365 1.00 91.38 129 GLU A N 1
ATOM 1017 C CA . GLU A 1 129 ? 13.232 -8.506 -14.623 1.00 91.38 129 GLU A CA 1
ATOM 1018 C C . GLU A 1 129 ? 13.060 -9.436 -13.415 1.00 91.38 129 GLU A C 1
ATOM 1020 O O . GLU A 1 129 ? 12.897 -10.642 -13.584 1.00 91.38 129 GLU A O 1
ATOM 1025 N N . ASN A 1 130 ? 13.081 -8.892 -12.196 1.00 94.50 130 ASN A N 1
ATOM 1026 C CA . ASN A 1 130 ? 13.031 -9.683 -10.966 1.00 94.50 130 ASN A CA 1
ATOM 1027 C C . ASN A 1 130 ? 11.605 -9.893 -10.440 1.00 94.50 130 ASN A C 1
ATOM 1029 O O . ASN A 1 130 ? 11.397 -10.746 -9.578 1.00 94.50 130 ASN A O 1
ATOM 1033 N N . VAL A 1 131 ? 10.617 -9.142 -10.943 1.00 95.69 131 VAL A N 1
ATOM 1034 C CA . VAL A 1 131 ? 9.233 -9.185 -10.436 1.00 95.69 131 VAL A CA 1
ATOM 1035 C C . VAL A 1 131 ? 8.600 -10.563 -10.615 1.00 95.69 131 VAL A C 1
ATOM 1037 O O . VAL A 1 131 ? 7.966 -11.064 -9.691 1.00 95.69 131 VAL A O 1
ATOM 1040 N N . GLU A 1 132 ? 8.781 -11.194 -11.775 1.00 94.94 132 GLU A N 1
ATOM 1041 C CA . GLU A 1 132 ? 8.206 -12.517 -12.045 1.00 94.94 132 GLU A CA 1
ATOM 1042 C C . GLU A 1 132 ? 8.766 -13.575 -11.087 1.00 94.94 132 GLU A C 1
ATOM 1044 O O . GLU A 1 132 ? 8.003 -14.216 -10.366 1.00 94.94 132 GLU A O 1
ATOM 1049 N N . SER A 1 133 ? 10.097 -13.672 -10.989 1.00 95.56 133 SER A N 1
ATOM 1050 C CA . SER A 1 133 ? 10.756 -14.603 -10.066 1.00 95.56 133 SER A CA 1
ATOM 1051 C C . SER A 1 133 ? 10.369 -14.345 -8.607 1.00 95.56 133 SER A C 1
ATOM 1053 O O . SER A 1 133 ? 10.228 -15.281 -7.823 1.00 95.56 133 SER A O 1
ATOM 1055 N N . PHE A 1 134 ? 10.171 -13.083 -8.222 1.00 97.38 134 PHE A N 1
ATOM 1056 C CA . PHE A 1 134 ? 9.712 -12.738 -6.880 1.00 97.38 134 PHE A CA 1
ATOM 1057 C C . PHE A 1 134 ? 8.303 -13.269 -6.600 1.00 97.38 134 PHE A C 1
ATOM 1059 O O . PHE A 1 134 ? 8.077 -13.882 -5.557 1.00 97.38 134 PHE A O 1
ATOM 1066 N N . ILE A 1 135 ? 7.362 -13.070 -7.530 1.00 96.56 135 ILE A N 1
ATOM 1067 C CA . ILE A 1 135 ? 5.983 -13.564 -7.404 1.00 96.56 135 ILE A CA 1
ATOM 1068 C C . ILE A 1 135 ? 5.967 -15.092 -7.301 1.00 96.56 135 ILE A C 1
ATOM 1070 O O . ILE A 1 135 ? 5.275 -15.633 -6.439 1.00 96.56 135 ILE A O 1
ATOM 1074 N N . GLU A 1 136 ? 6.762 -15.785 -8.119 1.00 95.50 136 GLU A N 1
ATOM 1075 C CA . GLU A 1 136 ? 6.912 -17.243 -8.045 1.00 95.50 136 GLU A CA 1
ATOM 1076 C C . GLU A 1 136 ? 7.415 -17.690 -6.669 1.00 95.50 136 GLU A C 1
ATOM 1078 O O . GLU A 1 136 ? 6.835 -18.592 -6.060 1.00 95.50 136 GLU A O 1
ATOM 1083 N N . GLN A 1 137 ? 8.444 -17.022 -6.136 1.00 96.88 137 GLN A N 1
ATOM 1084 C CA . GLN A 1 137 ? 9.005 -17.337 -4.823 1.00 96.88 137 GLN A CA 1
ATOM 1085 C C . GLN A 1 137 ? 7.982 -17.182 -3.698 1.00 96.88 137 GLN A C 1
ATOM 1087 O O . GLN A 1 137 ? 7.971 -18.006 -2.789 1.00 96.88 137 GLN A O 1
ATOM 1092 N N . ILE A 1 138 ? 7.092 -16.187 -3.755 1.00 97.38 138 ILE A N 1
ATOM 1093 C CA . ILE A 1 138 ? 6.077 -15.965 -2.710 1.00 97.38 138 ILE A CA 1
ATOM 1094 C C . ILE A 1 138 ? 4.739 -16.666 -2.983 1.00 97.38 138 ILE A C 1
ATOM 1096 O O . ILE A 1 138 ? 3.843 -16.611 -2.144 1.00 97.38 138 ILE A O 1
ATOM 1100 N N . SER A 1 139 ? 4.584 -17.344 -4.124 1.00 95.69 139 SER A N 1
ATOM 1101 C CA . SER A 1 139 ? 3.318 -17.970 -4.548 1.00 95.69 139 SER A CA 1
ATOM 1102 C C . SER A 1 139 ? 2.779 -19.022 -3.569 1.00 95.69 139 SER A C 1
ATOM 1104 O O . SER A 1 139 ? 1.574 -19.255 -3.490 1.00 95.69 139 SER A O 1
ATOM 1106 N N . HIS A 1 140 ? 3.666 -19.640 -2.785 1.00 96.69 140 HIS A N 1
ATOM 1107 C CA . HIS A 1 140 ? 3.325 -20.654 -1.790 1.00 96.69 140 HIS A CA 1
ATOM 1108 C C . HIS A 1 140 ? 2.862 -20.067 -0.440 1.00 96.69 140 HIS A C 1
ATOM 1110 O O . HIS A 1 140 ? 2.413 -20.814 0.438 1.00 96.69 140 HIS A O 1
ATOM 1116 N N . PHE A 1 141 ? 2.955 -18.747 -0.247 1.00 98.38 141 PHE A N 1
ATOM 1117 C CA . PHE A 1 141 ? 2.505 -18.069 0.967 1.00 98.38 141 PHE A CA 1
ATOM 1118 C C . PHE A 1 141 ? 0.977 -17.979 1.017 1.00 98.38 141 PHE A C 1
ATOM 1120 O O . PHE A 1 141 ? 0.342 -17.223 0.288 1.00 98.38 141 PHE A O 1
ATOM 1127 N N . LYS A 1 142 ? 0.370 -18.748 1.929 1.00 98.31 142 LYS A N 1
ATOM 1128 C CA . LYS A 1 142 ? -1.091 -18.897 2.053 1.00 98.31 142 LYS A CA 1
ATOM 1129 C C . LYS A 1 142 ? -1.803 -17.647 2.575 1.00 98.31 142 LYS A C 1
ATOM 1131 O O . LYS A 1 142 ? -3.006 -17.502 2.372 1.00 98.31 142 LYS A O 1
ATOM 1136 N N . ASN A 1 143 ? -1.082 -16.767 3.264 1.00 98.75 143 ASN A N 1
ATOM 1137 C CA . ASN A 1 143 ? -1.629 -15.583 3.921 1.00 98.75 143 ASN A CA 1
ATOM 1138 C C . ASN A 1 143 ? -1.257 -14.280 3.201 1.00 98.75 143 ASN A C 1
ATOM 1140 O O . ASN A 1 143 ? -1.468 -13.195 3.741 1.00 98.75 143 ASN A O 1
ATOM 1144 N N . ILE A 1 144 ? -0.753 -14.375 1.968 1.00 98.44 144 ILE A N 1
ATOM 1145 C CA . ILE A 1 144 ? -0.529 -13.247 1.064 1.00 98.44 144 ILE A CA 1
ATOM 1146 C C . ILE A 1 144 ? -1.355 -13.452 -0.203 1.00 98.44 144 ILE A C 1
ATOM 1148 O O . ILE A 1 144 ? -1.461 -14.555 -0.728 1.00 98.44 144 ILE A O 1
ATOM 1152 N N . LYS A 1 145 ? -1.939 -12.367 -0.712 1.00 98.06 145 LYS A N 1
ATOM 1153 C CA . LYS A 1 145 ? -2.622 -12.345 -2.003 1.00 98.06 145 LYS A CA 1
ATOM 1154 C C . LYS A 1 145 ? -2.056 -11.225 -2.860 1.00 98.06 145 LYS A C 1
ATOM 1156 O O . LYS A 1 145 ? -2.375 -10.059 -2.638 1.00 98.06 145 LYS A O 1
ATOM 1161 N N . VAL A 1 146 ? -1.259 -11.583 -3.861 1.00 97.44 146 VAL A N 1
ATOM 1162 C CA . VAL A 1 146 ? -0.767 -10.631 -4.864 1.00 97.44 146 VAL A CA 1
ATOM 1163 C C . VAL A 1 146 ? -1.952 -10.130 -5.695 1.00 97.44 146 VAL A C 1
ATOM 1165 O O . VAL A 1 146 ? -2.682 -10.925 -6.28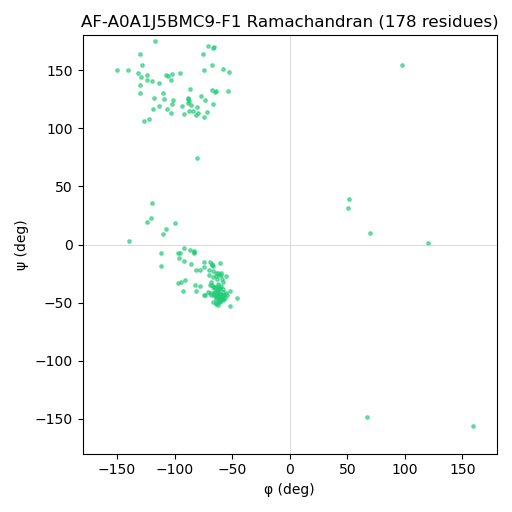5 1.00 97.44 146 VAL A O 1
ATOM 1168 N N . GLN A 1 147 ? -2.184 -8.816 -5.699 1.00 96.88 147 GLN A N 1
ATOM 1169 C CA . GLN A 1 147 ? -3.292 -8.172 -6.423 1.00 96.88 147 GLN A CA 1
ATOM 1170 C C . GLN A 1 147 ? -2.837 -7.311 -7.604 1.00 96.88 147 GLN A C 1
ATOM 1172 O O . GLN A 1 147 ? -3.669 -6.853 -8.386 1.00 96.88 147 GLN A O 1
ATOM 1177 N N . GLY A 1 148 ? -1.532 -7.114 -7.762 1.00 96.69 148 GLY A N 1
ATOM 1178 C CA . GLY A 1 148 ? -0.970 -6.343 -8.856 1.00 96.69 148 GLY A CA 1
ATOM 1179 C C . GLY A 1 148 ? 0.430 -5.852 -8.534 1.00 96.69 148 GLY A C 1
ATOM 1180 O O . GLY A 1 148 ? 1.133 -6.419 -7.697 1.00 96.69 148 GLY A O 1
ATOM 1181 N N . ILE A 1 149 ? 0.811 -4.778 -9.211 1.00 96.94 149 ILE A N 1
ATOM 1182 C CA . ILE A 1 149 ? 2.111 -4.136 -9.067 1.00 96.94 149 ILE A CA 1
ATOM 1183 C C . ILE A 1 149 ? 1.925 -2.643 -8.811 1.00 96.94 149 ILE A C 1
ATOM 1185 O O . ILE A 1 149 ? 0.923 -2.048 -9.211 1.00 96.94 149 ILE A O 1
ATOM 1189 N N . MET A 1 150 ? 2.908 -2.053 -8.154 1.00 96.62 150 MET A N 1
ATOM 1190 C CA . MET A 1 150 ? 2.991 -0.648 -7.792 1.00 96.62 150 MET A CA 1
ATOM 1191 C C . MET A 1 150 ? 4.291 -0.089 -8.370 1.00 96.62 150 MET A C 1
ATOM 1193 O O . MET A 1 150 ? 5.284 -0.803 -8.483 1.00 96.62 150 MET A O 1
ATOM 1197 N N . THR A 1 151 ? 4.295 1.176 -8.781 1.00 94.88 151 THR A N 1
ATOM 1198 C CA . THR A 1 151 ? 5.522 1.851 -9.211 1.00 94.88 151 THR A CA 1
ATOM 1199 C C . THR A 1 151 ? 5.545 3.292 -8.729 1.00 94.88 151 THR A C 1
ATOM 1201 O O . THR A 1 151 ? 4.507 3.955 -8.645 1.00 94.88 151 THR A O 1
ATOM 1204 N N . MET A 1 152 ? 6.751 3.801 -8.499 1.00 87.69 152 MET A N 1
ATOM 1205 C CA . MET A 1 152 ? 7.026 5.227 -8.405 1.00 87.69 152 MET A CA 1
ATOM 1206 C C . MET A 1 152 ? 8.081 5.607 -9.441 1.00 87.69 152 MET A C 1
ATOM 1208 O O . MET A 1 152 ? 9.266 5.309 -9.289 1.00 87.69 152 MET A O 1
ATOM 1212 N N . GLY A 1 153 ? 7.657 6.318 -10.485 1.00 84.00 153 GLY A N 1
ATOM 1213 C CA . GLY A 1 153 ? 8.580 6.831 -11.493 1.00 84.00 153 GLY A CA 1
ATOM 1214 C C . GLY A 1 153 ? 9.541 7.906 -10.950 1.00 84.00 153 GLY A C 1
ATOM 1215 O O . GLY A 1 153 ? 9.371 8.408 -9.829 1.00 84.00 153 GLY A O 1
ATOM 1216 N N . PRO A 1 154 ? 10.574 8.277 -11.726 1.00 84.88 154 PRO A N 1
ATOM 1217 C CA . PRO A 1 154 ? 11.462 9.391 -11.402 1.00 84.88 154 PRO A CA 1
ATOM 1218 C C . PRO A 1 154 ? 10.705 10.707 -11.250 1.00 84.88 154 PRO A C 1
ATOM 1220 O O . PRO A 1 154 ? 9.669 10.922 -11.874 1.00 84.88 154 PRO A O 1
ATOM 1223 N N . PHE A 1 155 ? 11.224 11.608 -10.419 1.00 85.50 155 PHE A N 1
ATOM 1224 C CA . PHE A 1 155 ? 10.630 12.934 -10.326 1.00 85.50 155 PHE A CA 1
ATOM 1225 C C . PHE A 1 155 ? 10.989 13.742 -11.574 1.00 85.50 155 PHE A C 1
ATOM 1227 O O . PHE A 1 155 ? 12.164 13.938 -11.884 1.00 85.50 155 PHE A O 1
ATOM 1234 N N . PHE A 1 156 ? 9.967 14.240 -12.259 1.00 87.12 156 PHE A N 1
ATOM 1235 C CA . PHE A 1 156 ? 10.101 15.174 -13.365 1.00 87.12 156 PHE A CA 1
ATOM 1236 C C . PHE A 1 156 ? 9.178 16.365 -13.120 1.00 87.12 156 PHE A C 1
ATOM 1238 O O . PHE A 1 156 ? 8.071 16.195 -12.617 1.00 87.12 156 PHE A O 1
ATOM 1245 N N . GLU A 1 157 ? 9.614 17.564 -13.510 1.00 89.31 157 GLU A N 1
ATOM 1246 C CA . GLU A 1 157 ? 8.744 18.750 -13.504 1.00 89.31 157 GLU A CA 1
ATOM 1247 C C . GLU A 1 157 ? 7.586 18.604 -14.501 1.00 89.31 157 GLU A C 1
ATOM 1249 O O . GLU A 1 157 ? 6.459 19.007 -14.228 1.00 89.31 157 GLU A O 1
ATOM 1254 N N . ASP A 1 158 ? 7.871 17.990 -15.650 1.00 92.19 158 ASP A N 1
ATOM 1255 C CA . ASP A 1 158 ? 6.883 17.650 -16.665 1.00 92.19 158 ASP A CA 1
ATOM 1256 C C . ASP A 1 158 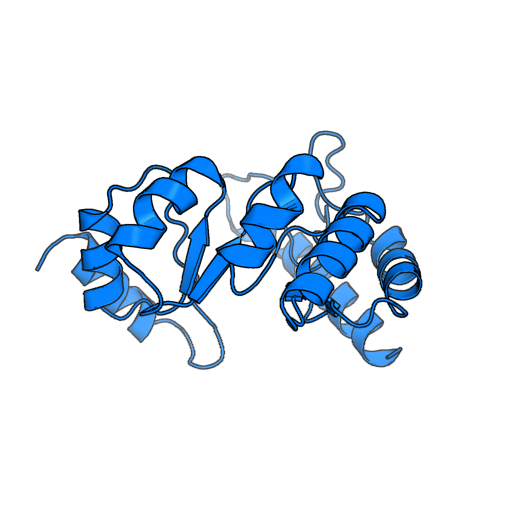? 6.349 16.233 -16.424 1.00 92.19 158 ASP A C 1
ATOM 1258 O O . ASP A 1 158 ? 7.072 15.245 -16.590 1.00 92.19 158 ASP A O 1
ATOM 1262 N N . ALA A 1 159 ? 5.071 16.140 -16.055 1.00 88.38 159 ALA A N 1
ATOM 1263 C CA . ALA A 1 159 ? 4.398 14.877 -15.778 1.00 88.38 159 ALA A CA 1
ATOM 1264 C C . ALA A 1 159 ? 4.351 13.941 -16.997 1.00 88.38 159 ALA A C 1
ATOM 1266 O O . ALA A 1 159 ? 4.325 12.724 -16.820 1.00 88.38 159 ALA A O 1
ATOM 1267 N N . GLU A 1 160 ? 4.401 14.455 -18.230 1.00 92.81 160 GLU A N 1
ATOM 1268 C CA . GLU A 1 160 ? 4.393 13.604 -19.425 1.00 92.81 160 GLU A CA 1
ATOM 1269 C C . GLU A 1 160 ? 5.666 12.753 -19.542 1.00 92.81 160 GLU A C 1
ATOM 1271 O O . GLU A 1 160 ? 5.633 11.654 -20.103 1.00 92.81 160 GLU A O 1
ATOM 1276 N N . LYS A 1 161 ? 6.769 13.166 -18.902 1.00 92.94 161 LYS A N 1
ATOM 1277 C CA . LYS A 1 161 ? 7.997 12.358 -18.810 1.00 92.94 161 LYS A CA 1
ATOM 1278 C C . LYS A 1 161 ? 7.830 11.095 -17.960 1.00 92.94 161 LYS A C 1
ATOM 1280 O O . LYS A 1 161 ? 8.637 10.178 -18.091 1.00 92.94 161 LYS A O 1
ATOM 1285 N N . LEU A 1 162 ? 6.780 11.002 -17.135 1.00 92.00 162 LEU A N 1
ATOM 1286 C CA . LEU A 1 162 ? 6.430 9.777 -16.405 1.00 92.00 162 LEU A CA 1
ATOM 1287 C C . LEU A 1 162 ? 5.720 8.736 -17.281 1.00 92.00 162 LEU A C 1
ATOM 1289 O O . LEU A 1 162 ? 5.738 7.549 -16.953 1.00 92.00 162 LEU A O 1
ATOM 1293 N N . ARG A 1 163 ? 5.103 9.149 -18.396 1.00 93.19 163 ARG A N 1
ATOM 1294 C CA . ARG A 1 163 ? 4.258 8.275 -19.223 1.00 93.19 163 ARG A CA 1
ATOM 1295 C C . ARG A 1 163 ? 4.960 6.987 -19.682 1.00 93.19 163 ARG A C 1
ATOM 1297 O O . ARG A 1 163 ? 4.324 5.935 -19.581 1.00 93.19 163 ARG A O 1
ATOM 1304 N N . PRO A 1 164 ? 6.232 7.000 -20.135 1.00 93.12 164 PRO A N 1
ATOM 1305 C CA . PRO A 1 164 ? 6.932 5.772 -20.515 1.00 93.12 164 PRO A CA 1
ATOM 1306 C C . PRO A 1 164 ? 7.019 4.745 -19.379 1.00 93.12 164 PRO A C 1
ATOM 1308 O O . PRO A 1 164 ? 6.817 3.559 -19.624 1.00 93.12 164 PRO A O 1
ATOM 1311 N N . TYR A 1 165 ? 7.225 5.199 -18.140 1.00 93.25 165 TYR A N 1
ATOM 1312 C CA . TYR A 1 165 ? 7.329 4.334 -16.964 1.00 93.25 165 TYR A CA 1
ATOM 1313 C C . TYR A 1 165 ? 5.988 3.680 -16.621 1.00 93.25 165 TYR A C 1
ATOM 1315 O O . TYR A 1 165 ? 5.937 2.480 -16.372 1.00 93.25 165 TYR A O 1
ATOM 1323 N N . PHE A 1 166 ? 4.878 4.423 -16.697 1.00 94.25 166 PHE A N 1
ATOM 1324 C CA . PHE A 1 166 ? 3.546 3.836 -16.510 1.00 94.25 166 PHE A CA 1
ATOM 1325 C C . PHE A 1 166 ? 3.184 2.835 -17.615 1.00 94.25 166 PHE A C 1
ATOM 1327 O O . PHE A 1 166 ? 2.559 1.811 -17.335 1.00 94.25 166 PHE A O 1
ATOM 1334 N N . ILE A 1 167 ? 3.594 3.094 -18.863 1.00 94.69 167 ILE A N 1
ATOM 1335 C CA . ILE A 1 167 ? 3.414 2.149 -19.975 1.00 94.69 167 ILE A CA 1
ATOM 1336 C C . ILE A 1 167 ? 4.220 0.869 -19.729 1.00 94.69 167 ILE A C 1
ATOM 1338 O O . ILE A 1 167 ? 3.693 -0.224 -19.934 1.00 94.69 167 ILE A O 1
ATOM 1342 N N . GLU A 1 168 ? 5.476 0.985 -19.296 1.00 92.75 168 GLU A N 1
ATOM 1343 C CA . GLU A 1 168 ? 6.329 -0.164 -18.972 1.00 92.75 168 GLU A CA 1
ATOM 1344 C C . GLU A 1 168 ? 5.739 -0.994 -17.829 1.00 92.75 168 GLU A C 1
ATOM 1346 O O . GLU A 1 168 ? 5.569 -2.203 -17.978 1.00 92.75 168 GLU A O 1
ATOM 1351 N N . THR A 1 169 ? 5.319 -0.349 -16.738 1.00 94.88 169 THR A N 1
ATOM 1352 C CA . THR A 1 169 ? 4.625 -1.021 -15.634 1.00 94.88 169 THR A CA 1
ATOM 1353 C C . THR A 1 169 ? 3.355 -1.715 -16.126 1.00 94.88 169 THR A C 1
ATOM 1355 O O . THR A 1 169 ? 3.142 -2.884 -15.822 1.00 94.88 169 THR A O 1
ATOM 1358 N N . ARG A 1 170 ? 2.529 -1.072 -16.965 1.00 95.69 170 ARG A N 1
ATOM 1359 C CA . ARG A 1 170 ? 1.330 -1.732 -17.506 1.00 95.69 170 ARG A CA 1
ATOM 1360 C C . ARG A 1 170 ? 1.671 -2.971 -18.336 1.00 95.69 170 ARG A C 1
ATOM 1362 O O . ARG A 1 170 ? 0.988 -3.979 -18.191 1.00 95.69 170 ARG A O 1
ATOM 1369 N N . LYS A 1 171 ? 2.702 -2.911 -19.184 1.00 95.19 171 LYS A N 1
ATOM 1370 C CA . LYS A 1 171 ? 3.157 -4.070 -19.971 1.00 95.19 171 LYS A CA 1
ATOM 1371 C C . LYS A 1 171 ? 3.588 -5.218 -19.061 1.00 95.19 171 LYS A C 1
ATOM 1373 O O . LYS A 1 171 ? 3.089 -6.324 -19.225 1.00 95.19 171 LYS A O 1
ATOM 1378 N N . LEU A 1 172 ? 4.413 -4.925 -18.054 1.00 95.00 172 LEU A N 1
ATOM 1379 C CA . LEU A 1 172 ? 4.856 -5.910 -17.068 1.00 95.00 172 LEU A CA 1
ATOM 1380 C C . LEU A 1 172 ? 3.673 -6.583 -16.355 1.00 95.00 172 LEU A C 1
ATOM 1382 O O . LEU A 1 172 ? 3.632 -7.806 -16.250 1.00 95.00 172 LEU A O 1
ATOM 1386 N N . PHE A 1 173 ? 2.683 -5.801 -15.915 1.00 96.19 173 PHE A N 1
ATOM 1387 C CA . PHE A 1 173 ? 1.464 -6.336 -15.303 1.00 96.19 173 PHE A CA 1
ATOM 1388 C C . PHE A 1 173 ? 0.718 -7.304 -16.234 1.00 96.19 173 PHE A C 1
ATOM 1390 O O . PHE A 1 173 ? 0.334 -8.392 -15.808 1.00 96.19 173 PHE A O 1
ATOM 1397 N N . GLU A 1 174 ? 0.511 -6.921 -17.498 1.00 96.38 174 GLU A N 1
ATOM 1398 C CA . GLU A 1 174 ? -0.185 -7.765 -18.478 1.00 96.38 174 GLU A CA 1
ATOM 1399 C C . GLU A 1 174 ? 0.581 -9.054 -18.786 1.00 96.38 174 GLU A C 1
ATOM 1401 O O . GLU A 1 174 ? -0.033 -10.104 -18.973 1.00 96.38 174 GLU A O 1
ATOM 1406 N N . ASP A 1 175 ? 1.910 -8.998 -18.827 1.00 93.62 175 ASP A N 1
ATOM 1407 C CA . ASP A 1 175 ? 2.738 -10.169 -19.105 1.00 93.62 175 ASP A CA 1
ATOM 1408 C C . ASP A 1 175 ? 2.739 -11.159 -17.933 1.00 93.62 175 ASP A C 1
ATOM 1410 O O . ASP A 1 175 ? 2.575 -12.358 -18.156 1.00 93.62 175 ASP A O 1
ATOM 1414 N N . ILE A 1 176 ? 2.803 -10.672 -16.688 1.00 92.50 176 ILE A N 1
ATOM 1415 C CA . ILE A 1 176 ? 2.664 -11.505 -15.479 1.00 92.50 176 ILE A CA 1
ATOM 1416 C C . ILE A 1 176 ? 1.270 -12.141 -15.411 1.00 92.50 176 ILE A C 1
ATOM 1418 O O . ILE A 1 176 ? 1.136 -13.329 -15.109 1.00 92.50 176 ILE A O 1
ATOM 1422 N N . LYS A 1 177 ? 0.221 -11.366 -15.717 1.00 91.69 177 LYS A N 1
ATOM 1423 C CA . LYS A 1 177 ? -1.175 -11.820 -15.664 1.00 91.69 177 LYS A CA 1
ATOM 1424 C C . LYS A 1 177 ? -1.486 -12.938 -16.664 1.00 91.69 177 LYS A C 1
ATOM 1426 O O . LYS A 1 177 ? -2.395 -13.714 -16.424 1.00 91.69 177 LYS A O 1
ATOM 1431 N N . LYS A 1 178 ? -0.773 -13.033 -17.790 1.00 90.12 178 LYS A N 1
ATOM 1432 C CA . LYS A 1 178 ? -0.972 -14.121 -18.770 1.00 90.12 178 LYS A CA 1
ATOM 1433 C C . LYS A 1 178 ? -0.396 -15.463 -18.316 1.00 90.12 178 LYS A C 1
ATOM 1435 O O . LYS A 1 178 ? -0.745 -16.485 -18.898 1.00 90.12 178 LYS A O 1
ATOM 1440 N N . LYS A 1 179 ? 0.529 -15.450 -17.354 1.00 77.88 179 LYS A N 1
ATOM 1441 C CA . LYS A 1 179 ? 1.274 -16.633 -16.901 1.00 77.88 179 LYS A CA 1
ATOM 1442 C C . LYS A 1 179 ? 0.669 -17.299 -15.658 1.00 77.88 179 LYS A C 1
ATOM 1444 O O . LYS A 1 179 ? 1.074 -18.410 -15.336 1.00 77.88 179 LYS A O 1
ATOM 1449 N N . ASN A 1 180 ? -0.277 -16.636 -14.989 1.00 56.72 180 ASN A N 1
ATOM 1450 C CA . ASN A 1 180 ? -0.951 -17.076 -13.761 1.00 56.72 180 ASN A CA 1
ATOM 1451 C C . ASN A 1 180 ? -2.470 -17.062 -13.943 1.00 56.72 180 ASN A C 1
ATOM 1453 O O . ASN A 1 180 ? -3.148 -17.863 -13.265 1.00 56.72 180 ASN A O 1
#

Secondary structure (DSSP, 8-state):
--HHHHHHHHHHHHS-TTPPPEEE-TT--HHHHHHHHHTT--EEEES-HHHHHHHHHHHTTSSEEEE-SPPPGGGHHHHHHH-SEEEEE--HHHHHHHHHHHHTTT--EEEEEEE-TT--TTS-SB-TTTHHHHHHHHTT-TTEEEEEEEE-PPP-SSGGGGHHHHHHHHHHHHHHHTT-

Solvent-accessible surface area (backbone at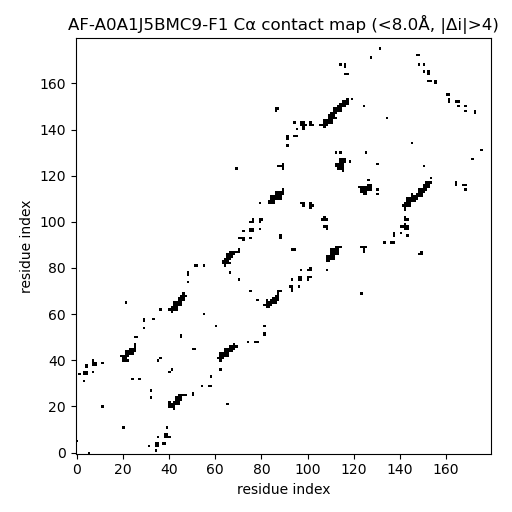oms only — not comparable to full-atom values): 10191 Å² total; per-residue (Å²): 131,56,75,58,32,54,50,45,46,49,50,63,71,74,48,58,92,92,58,83,70,64,46,74,48,67,96,56,53,67,65,62,52,47,45,36,39,78,40,66,52,50,30,36,26,37,48,47,69,76,56,45,68,65,41,41,83,77,63,53,79,83,43,44,33,31,35,63,28,84,77,55,61,95,46,30,55,60,47,56,74,69,35,64,28,37,39,44,47,60,49,70,71,41,50,52,43,36,24,56,46,17,53,78,69,80,35,67,41,37,30,17,38,20,29,20,68,57,70,48,89,91,53,73,43,29,49,79,86,46,48,61,62,50,51,61,71,51,64,80,41,85,16,48,38,82,76,54,71,32,74,64,61,66,92,59,96,53,67,72,75,40,49,65,40,56,51,51,51,50,50,54,52,55,58,56,59,74,76,110

Mean predicted aligned error: 3.3 Å

Radius of gyration: 16.92 Å; Cα contacts (8 Å, |Δi|>4): 277; chains: 1; bounding box: 37×4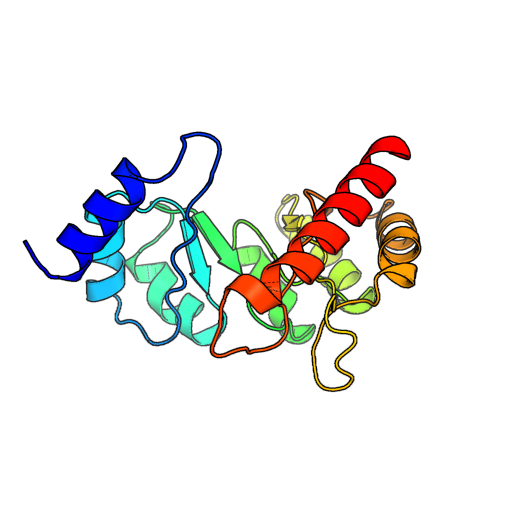4×38 Å

Sequence (180 aa):
MGKISNNVKKLLKETPSDITIVAAVKGRTVEEVQEAIESGIKYIGENYLQEAEKKYPLIGKVVRWHFIGHIQKRKSKKIVELFDMVETLDSIEVAEEINQEASKIDKIMPVLIEVNSGREQQKSGLTTENVESFIEQISHFKNIKVQGIMTMGPFFEDAEKLRPYFIETRKLFEDIKKKN

pLDDT: mean 95.29, std 5.59, range [56.72, 98.81]